Protein AF-A9GH07-F1 (afdb_monomer_lite)

Foldseek 3Di:
DDDVLLVVLLVVQQVLLVVLPQDDDQFKTKHWPDRFDQDPQFGTKTKIFIAGRPPRDGDIDIDRQAGPVCSVPSVVSSVVVSVLVVVVVVVCLHPFGPDDDPPPVPQQDFADLFPVAGGPFGWHAPVPPLRAIDGDPDRDSLVVLLVVLVCQQPPPPDPDHDGPVSVSSNVVSVVCVVVVVVVCVVRPTDVQQVPADAQDAPRYRHRGDHPPLADLPDDDNVRVVCCVPPPVVVLVVSLVVLLVCLVVLNLHSLCRNLRNLVSVVDPVCLVSSLVSNLSSCVSVVRVVSNVVSVVCSVCVPDPDDDPDDDVPPDPPDD

Structure (mmCIF, N/CA/C/O backbone):
data_AF-A9GH07-F1
#
_entry.id   AF-A9GH07-F1
#
loop_
_atom_site.group_PDB
_atom_site.id
_atom_site.type_symbol
_atom_site.label_atom_id
_atom_site.label_alt_id
_atom_site.label_comp_id
_atom_site.label_asym_id
_atom_site.label_entity_id
_atom_site.label_seq_id
_atom_site.pdbx_PDB_ins_code
_atom_site.Cartn_x
_atom_site.Cartn_y
_atom_site.Cartn_z
_atom_site.occupancy
_atom_site.B_iso_or_equiv
_atom_site.auth_seq_id
_atom_site.auth_comp_id
_atom_site.auth_asym_id
_atom_site.auth_atom_id
_atom_site.pdbx_PDB_model_num
ATOM 1 N N . MET A 1 1 ? -8.140 -21.218 -21.769 1.00 44.66 1 MET A N 1
ATOM 2 C CA . MET A 1 1 ? -7.898 -21.180 -23.225 1.00 44.66 1 MET A CA 1
ATOM 3 C C . MET A 1 1 ? -6.881 -20.083 -23.449 1.00 44.66 1 MET A C 1
ATOM 5 O O . MET A 1 1 ? -7.126 -18.978 -22.978 1.00 44.66 1 MET A O 1
ATOM 9 N N . SER A 1 2 ? -5.726 -20.407 -24.017 1.00 59.41 2 SER A N 1
ATOM 10 C CA . SER A 1 2 ? -4.673 -19.441 -24.341 1.00 59.41 2 SER A CA 1
ATOM 11 C C . SER A 1 2 ? -5.166 -18.471 -25.421 1.00 59.41 2 SER A C 1
ATOM 13 O O . SER A 1 2 ? -5.914 -18.860 -26.317 1.00 59.41 2 SER A O 1
ATOM 15 N N . ASN A 1 3 ? -4.811 -17.189 -25.294 1.00 79.31 3 ASN A N 1
ATOM 16 C CA . ASN A 1 3 ? -5.122 -16.177 -26.303 1.00 79.31 3 ASN A CA 1
ATOM 17 C C . ASN A 1 3 ? -4.196 -16.407 -27.521 1.00 79.31 3 ASN A C 1
ATOM 19 O O . ASN A 1 3 ? -2.978 -16.389 -27.330 1.00 79.31 3 ASN A O 1
ATOM 23 N N . PRO A 1 4 ? -4.726 -16.593 -28.747 1.00 77.00 4 PRO A N 1
ATOM 24 C CA . PRO A 1 4 ? -3.920 -16.784 -29.957 1.00 77.00 4 PRO A CA 1
ATOM 25 C C . PRO A 1 4 ? -2.872 -15.686 -30.197 1.00 77.00 4 PRO A C 1
ATOM 27 O O . PRO A 1 4 ? -1.806 -15.961 -30.739 1.00 77.00 4 PRO A O 1
ATOM 30 N N . GLU A 1 5 ? -3.142 -14.451 -29.767 1.00 70.56 5 GLU A N 1
ATOM 31 C CA . GLU A 1 5 ? -2.194 -13.334 -29.859 1.00 70.56 5 GLU A CA 1
ATOM 32 C C . GLU A 1 5 ? -1.001 -13.524 -28.913 1.00 70.56 5 GLU A C 1
ATOM 34 O O . GLU A 1 5 ? 0.138 -13.253 -29.289 1.00 70.56 5 GLU A O 1
ATOM 39 N N . ILE A 1 6 ? -1.242 -14.064 -27.712 1.00 71.56 6 ILE A N 1
ATOM 40 C CA . ILE A 1 6 ? -0.185 -14.396 -26.747 1.00 71.56 6 ILE A CA 1
ATOM 41 C C . ILE A 1 6 ? 0.676 -15.538 -27.285 1.00 71.56 6 ILE A C 1
ATOM 43 O O . ILE A 1 6 ? 1.897 -15.473 -27.190 1.00 71.56 6 ILE A O 1
ATOM 47 N N . GLU A 1 7 ? 0.063 -16.561 -27.884 1.00 75.00 7 GLU A N 1
ATOM 48 C CA . GLU A 1 7 ? 0.799 -17.679 -28.486 1.00 75.00 7 GLU A CA 1
ATOM 49 C C . GLU A 1 7 ? 1.661 -17.227 -29.670 1.00 75.00 7 GLU A C 1
ATOM 51 O O . GLU A 1 7 ? 2.821 -17.627 -29.770 1.00 75.00 7 GLU A O 1
ATOM 56 N N . ALA A 1 8 ? 1.133 -16.357 -30.537 1.00 74.00 8 ALA A N 1
ATOM 57 C CA . ALA A 1 8 ? 1.877 -15.806 -31.666 1.00 74.00 8 ALA A CA 1
ATOM 58 C C . ALA A 1 8 ? 3.043 -14.911 -31.213 1.00 74.00 8 ALA A C 1
ATOM 60 O O . ALA A 1 8 ? 4.149 -15.018 -31.748 1.00 74.00 8 ALA A O 1
ATOM 61 N N . ALA A 1 9 ? 2.820 -14.060 -30.208 1.00 69.06 9 ALA A N 1
ATOM 62 C CA . ALA A 1 9 ? 3.860 -13.216 -29.628 1.00 69.06 9 ALA A CA 1
ATOM 63 C C . ALA A 1 9 ? 4.946 -14.045 -28.926 1.00 69.06 9 ALA A C 1
ATOM 65 O O . ALA A 1 9 ? 6.129 -13.777 -29.122 1.00 69.06 9 ALA A O 1
ATOM 66 N N . LEU A 1 10 ? 4.563 -15.077 -28.168 1.00 72.12 10 LEU A N 1
ATOM 67 C CA . LEU A 1 10 ? 5.495 -15.999 -27.518 1.00 72.12 10 LEU A CA 1
ATOM 68 C C . LEU A 1 10 ? 6.321 -16.774 -28.552 1.00 72.12 10 LEU A C 1
ATOM 70 O O . LEU A 1 10 ? 7.537 -16.845 -28.424 1.00 72.12 10 LEU A O 1
ATOM 74 N N . ALA A 1 11 ? 5.694 -17.299 -29.607 1.00 75.38 11 ALA A N 1
ATOM 75 C CA . ALA A 1 11 ? 6.395 -18.009 -30.676 1.00 75.38 11 ALA A CA 1
ATOM 76 C C . ALA A 1 11 ? 7.410 -17.110 -31.403 1.00 75.38 11 ALA A C 1
ATOM 78 O O . ALA A 1 11 ? 8.546 -17.523 -31.638 1.00 75.38 11 ALA A O 1
ATOM 79 N N . LEU A 1 12 ? 7.029 -15.867 -31.714 1.00 73.44 12 LEU A N 1
ATOM 80 C CA . LEU A 1 12 ? 7.932 -14.893 -32.326 1.00 73.44 12 LEU A CA 1
ATOM 81 C C . LEU A 1 12 ? 9.069 -14.492 -31.377 1.00 73.44 12 LEU A C 1
ATOM 83 O O . LEU A 1 12 ? 10.216 -14.370 -31.810 1.00 73.44 12 LEU A O 1
ATOM 87 N N . ALA A 1 13 ? 8.759 -14.301 -30.092 1.00 68.44 13 ALA A N 1
ATOM 88 C CA . ALA A 1 13 ? 9.754 -14.017 -29.070 1.00 68.44 13 ALA A CA 1
ATOM 89 C C . ALA A 1 13 ? 10.761 -15.157 -28.970 1.00 68.44 13 ALA A C 1
ATOM 91 O O . ALA A 1 13 ? 11.944 -14.876 -29.069 1.00 68.44 13 ALA A O 1
ATOM 92 N N . LEU A 1 14 ? 10.321 -16.415 -28.893 1.00 71.56 14 LEU A N 1
ATOM 93 C CA . LEU A 1 14 ? 11.194 -17.595 -28.885 1.00 71.56 14 LEU A CA 1
ATOM 94 C C . LEU A 1 14 ? 12.104 -17.649 -30.120 1.00 71.56 14 LEU A C 1
ATOM 96 O O . LEU A 1 14 ? 13.319 -17.762 -29.978 1.00 71.56 14 LEU A O 1
ATOM 100 N N . GLU A 1 15 ? 11.543 -17.484 -31.323 1.00 76.88 15 GLU A N 1
ATOM 101 C CA . GLU A 1 15 ? 12.310 -17.512 -32.578 1.00 76.88 15 GLU A CA 1
ATOM 102 C C . GLU A 1 15 ? 13.407 -16.434 -32.615 1.00 76.88 15 GLU A C 1
ATOM 104 O O . GLU A 1 15 ? 14.514 -16.651 -33.113 1.00 76.88 15 GLU A O 1
ATOM 109 N N . ARG A 1 16 ? 13.101 -15.235 -32.111 1.00 70.12 16 ARG A N 1
ATOM 110 C CA . ARG A 1 16 ? 14.056 -14.123 -32.051 1.00 70.12 16 ARG A CA 1
ATOM 111 C C . ARG A 1 16 ? 15.029 -14.279 -30.891 1.00 70.12 16 ARG A C 1
ATOM 113 O O . ARG A 1 16 ? 16.198 -13.945 -31.050 1.00 70.12 16 ARG A O 1
ATOM 120 N N . TRP A 1 17 ? 14.581 -14.830 -29.771 1.00 68.56 17 TRP A N 1
ATOM 121 C CA . TRP A 1 17 ? 15.384 -15.091 -28.582 1.00 68.56 17 TRP A CA 1
ATOM 122 C C . TRP A 1 17 ? 16.528 -16.053 -28.881 1.00 68.56 17 TRP A C 1
ATOM 124 O O . TRP A 1 17 ? 17.676 -15.739 -28.583 1.00 68.56 17 TRP A O 1
ATOM 134 N N . GLU A 1 18 ? 16.251 -17.149 -29.590 1.00 70.62 18 GLU A N 1
ATOM 135 C CA . GLU A 1 18 ? 17.272 -18.100 -30.056 1.00 70.62 18 GLU A CA 1
ATOM 136 C C . GLU A 1 18 ? 18.299 -17.475 -31.015 1.00 70.62 18 GLU A C 1
ATOM 138 O O . GLU A 1 18 ? 19.427 -17.949 -31.129 1.00 70.62 18 GLU A O 1
ATOM 143 N N . LYS A 1 19 ? 17.924 -16.411 -31.734 1.00 71.88 19 LYS A N 1
ATOM 144 C CA . LYS A 1 19 ? 18.839 -15.679 -32.628 1.00 71.88 19 LYS A CA 1
ATOM 145 C C . LYS A 1 19 ? 19.653 -14.624 -31.884 1.00 71.88 19 LYS A C 1
ATOM 147 O O . LYS A 1 19 ? 20.763 -14.309 -32.306 1.00 71.88 19 LYS A O 1
ATOM 152 N N . MET A 1 20 ? 19.089 -14.059 -30.819 1.00 64.06 20 MET A N 1
ATOM 153 C CA . MET A 1 20 ? 19.730 -13.048 -29.984 1.00 64.06 20 MET A CA 1
ATOM 154 C C . MET A 1 20 ? 20.657 -13.663 -28.936 1.00 64.06 20 MET A C 1
ATOM 156 O O . MET A 1 20 ? 21.589 -12.988 -28.528 1.00 64.06 20 MET A O 1
ATOM 160 N N . PHE A 1 21 ? 20.446 -14.914 -28.515 1.00 60.84 21 PHE A N 1
ATOM 161 C CA . PHE A 1 21 ? 21.228 -15.579 -27.472 1.00 60.84 21 PHE A CA 1
ATOM 162 C C . PHE A 1 21 ? 21.651 -16.995 -27.901 1.00 60.84 21 PHE A C 1
ATOM 164 O O . PHE A 1 21 ? 20.885 -17.687 -28.562 1.00 60.84 21 PHE A O 1
ATOM 171 N N . PRO A 1 22 ? 22.831 -17.485 -27.483 1.00 65.12 22 PRO A N 1
ATOM 172 C CA . PRO A 1 22 ? 23.822 -16.791 -26.664 1.00 65.12 22 PRO A CA 1
ATOM 173 C C . PRO A 1 22 ? 24.657 -15.793 -27.484 1.00 65.12 22 PRO A C 1
ATOM 175 O O . PRO A 1 22 ? 25.164 -16.129 -28.555 1.00 65.12 22 PRO A O 1
ATOM 178 N N . VAL A 1 23 ? 24.879 -14.588 -26.946 1.00 66.19 23 VAL A N 1
ATOM 179 C CA . VAL A 1 23 ? 25.915 -13.678 -27.465 1.00 66.19 23 VAL A CA 1
ATOM 180 C C . VAL A 1 23 ? 27.195 -13.953 -26.700 1.00 66.19 23 VAL A C 1
ATOM 182 O O . VAL A 1 23 ? 27.224 -13.853 -25.475 1.00 66.19 23 VAL A O 1
ATOM 185 N N . LYS A 1 24 ? 28.273 -14.280 -27.411 1.00 69.62 24 LYS A N 1
ATOM 186 C CA . LYS A 1 24 ? 29.587 -14.494 -26.806 1.00 69.62 24 LYS A CA 1
ATOM 187 C C . LYS A 1 24 ? 30.648 -13.684 -27.533 1.00 69.62 24 LYS A C 1
ATOM 189 O O . LYS A 1 24 ? 30.765 -13.779 -28.752 1.00 69.62 24 LYS A O 1
ATOM 194 N N . ASP A 1 25 ? 31.447 -12.950 -26.771 1.00 72.62 25 ASP A N 1
ATOM 195 C CA . ASP A 1 25 ? 32.722 -12.408 -27.226 1.00 72.62 25 ASP A CA 1
ATOM 196 C C . ASP A 1 25 ? 33.881 -12.918 -26.346 1.00 72.62 25 ASP A C 1
ATOM 198 O O . ASP A 1 25 ? 33.725 -13.840 -25.540 1.00 72.62 25 ASP A O 1
ATOM 202 N N . GLU A 1 26 ? 35.087 -12.382 -26.550 1.00 70.31 26 GLU A N 1
ATOM 203 C CA . GLU A 1 26 ? 36.293 -12.812 -25.829 1.00 70.31 26 GLU A CA 1
ATOM 204 C C . GLU A 1 26 ? 36.285 -12.479 -24.323 1.00 70.31 26 GLU A C 1
ATOM 206 O O . GLU A 1 26 ? 37.131 -12.992 -23.581 1.00 70.31 26 GLU A O 1
ATOM 211 N N . ARG A 1 27 ? 35.378 -11.608 -23.867 1.00 57.16 27 ARG A N 1
ATOM 212 C CA . ARG A 1 27 ? 35.342 -11.034 -22.514 1.00 57.16 27 ARG A CA 1
ATOM 213 C C . ARG A 1 27 ? 34.024 -11.287 -21.795 1.00 57.16 27 ARG A C 1
ATOM 215 O O . ARG A 1 27 ? 34.056 -11.518 -20.591 1.00 57.16 27 ARG A O 1
ATOM 222 N N . ALA A 1 28 ? 32.899 -11.302 -22.500 1.00 63.91 28 ALA A N 1
ATOM 223 C CA . ALA A 1 28 ? 31.578 -11.497 -21.923 1.00 63.91 28 ALA A CA 1
ATOM 224 C C . ALA A 1 28 ? 30.733 -12.512 -22.708 1.00 63.91 28 ALA A C 1
ATOM 226 O O . ALA A 1 28 ? 30.863 -12.687 -23.921 1.00 63.91 28 ALA A O 1
ATOM 227 N N . GLN A 1 29 ? 29.851 -13.194 -21.989 1.00 72.88 29 GLN A N 1
ATOM 228 C CA . GLN A 1 29 ? 28.831 -14.076 -22.523 1.00 72.88 29 GLN A CA 1
ATOM 229 C C . GLN A 1 29 ? 27.486 -13.640 -21.953 1.00 72.88 29 GLN A C 1
ATOM 231 O O . GLN A 1 29 ? 27.240 -13.778 -20.760 1.00 72.88 29 GLN A O 1
ATOM 236 N N . LEU A 1 30 ? 26.611 -13.136 -22.811 1.00 70.38 30 LEU A N 1
ATOM 237 C CA . LEU A 1 30 ? 25.216 -12.923 -22.478 1.00 70.38 30 LEU A CA 1
ATOM 238 C C . LEU A 1 30 ? 24.459 -14.211 -22.830 1.00 70.38 30 LEU A C 1
ATOM 240 O O . LEU A 1 30 ? 24.397 -14.611 -23.997 1.00 70.38 30 LEU A O 1
ATOM 244 N N . ALA A 1 31 ? 23.926 -14.886 -21.820 1.00 73.88 31 ALA A N 1
ATOM 245 C CA . ALA A 1 31 ? 23.135 -16.095 -21.983 1.00 73.88 31 ALA A CA 1
ATOM 246 C C . ALA A 1 31 ? 21.746 -15.898 -21.385 1.00 73.88 31 ALA A C 1
ATOM 248 O O . ALA A 1 31 ? 21.534 -15.051 -20.528 1.00 73.88 31 ALA A O 1
ATOM 249 N N . SER A 1 32 ? 20.810 -16.711 -21.833 1.00 75.88 32 SER A N 1
ATOM 250 C CA . SER A 1 32 ? 19.507 -16.859 -21.215 1.00 75.88 32 SER A CA 1
ATOM 251 C C . SER A 1 32 ? 19.298 -18.353 -21.043 1.00 75.88 32 SER A C 1
ATOM 253 O O . SER A 1 32 ? 19.521 -19.117 -21.986 1.00 75.88 32 SER A O 1
ATOM 255 N N . TRP A 1 33 ? 19.015 -18.768 -19.814 1.00 73.56 33 TRP A N 1
ATOM 256 C CA . TRP A 1 33 ? 18.862 -20.182 -19.473 1.00 73.56 33 TRP A CA 1
ATOM 257 C C . TRP A 1 33 ? 17.436 -20.649 -19.696 1.00 73.56 33 TRP A C 1
ATOM 259 O O . TRP A 1 33 ? 17.233 -21.781 -20.133 1.00 73.56 33 TRP A O 1
ATOM 269 N N . ASP A 1 34 ? 16.488 -19.739 -19.481 1.00 76.38 34 ASP A N 1
ATOM 270 C CA . ASP A 1 34 ? 15.076 -19.991 -19.664 1.00 76.38 34 ASP A CA 1
ATOM 271 C C . ASP A 1 34 ? 14.534 -19.232 -20.874 1.00 76.38 34 ASP A C 1
ATOM 273 O O . ASP A 1 34 ? 14.805 -18.039 -21.048 1.00 76.38 34 ASP A O 1
ATOM 277 N N . PRO A 1 35 ? 13.750 -19.903 -21.732 1.00 75.56 35 PRO A N 1
ATOM 278 C CA . PRO A 1 35 ? 13.051 -19.218 -22.800 1.00 75.56 35 PRO A CA 1
ATOM 279 C C . PRO A 1 35 ? 12.105 -18.149 -22.224 1.00 75.56 35 PRO A C 1
ATOM 281 O O . PRO A 1 35 ? 11.572 -18.329 -21.123 1.00 75.56 35 PRO A O 1
ATOM 284 N N . PRO A 1 36 ? 11.825 -17.069 -22.978 1.00 77.06 36 PRO A N 1
ATOM 285 C CA . PRO A 1 36 ? 10.789 -16.127 -22.611 1.00 77.06 36 PRO A CA 1
ATOM 286 C C . PRO A 1 36 ? 9.494 -16.873 -22.326 1.00 77.06 36 PRO A C 1
ATOM 288 O O . PRO A 1 36 ? 9.097 -17.752 -23.092 1.00 77.06 36 PRO A O 1
ATOM 291 N N . HIS A 1 37 ? 8.831 -16.515 -21.240 1.00 76.12 37 HIS A N 1
ATOM 292 C CA . HIS A 1 37 ? 7.540 -17.058 -20.864 1.00 76.12 37 HIS A CA 1
ATOM 293 C C . HIS A 1 37 ? 6.563 -15.917 -20.601 1.00 76.12 37 HIS A C 1
ATOM 295 O O . HIS A 1 37 ? 6.946 -14.769 -20.385 1.00 76.12 37 HIS A O 1
ATOM 301 N N . PHE A 1 38 ? 5.271 -16.219 -20.655 1.00 75.12 38 PHE A N 1
ATOM 302 C CA . PHE A 1 38 ? 4.245 -15.231 -20.359 1.00 75.12 38 PHE A CA 1
ATOM 303 C C . PHE A 1 38 ? 3.947 -15.212 -18.858 1.00 75.12 38 PHE A C 1
ATOM 305 O O . PHE A 1 38 ? 3.501 -16.216 -18.302 1.00 75.12 38 PHE A O 1
ATOM 312 N N . ALA A 1 39 ? 4.135 -14.057 -18.228 1.00 67.06 39 ALA A N 1
ATOM 313 C CA . ALA A 1 39 ? 3.733 -13.785 -16.859 1.00 67.06 39 ALA A CA 1
ATOM 314 C C . ALA A 1 39 ? 2.445 -12.933 -16.862 1.00 67.06 39 ALA A C 1
ATOM 316 O O . ALA A 1 39 ? 2.450 -11.799 -17.360 1.00 67.06 39 ALA A O 1
ATOM 317 N N . PRO A 1 40 ? 1.318 -13.447 -16.328 1.00 60.41 40 PRO A N 1
ATOM 318 C CA . PRO A 1 40 ? 0.069 -12.694 -16.252 1.00 60.41 40 PRO A CA 1
ATOM 319 C C . PRO A 1 40 ? 0.245 -11.332 -15.569 1.00 60.41 40 PRO A C 1
ATOM 321 O O . PRO A 1 40 ? 0.831 -11.240 -14.496 1.00 60.41 40 PRO A O 1
ATOM 324 N N . GLY A 1 41 ? -0.271 -10.273 -16.198 1.00 56.47 41 GLY A N 1
ATOM 325 C CA . GLY A 1 41 ? -0.162 -8.895 -15.701 1.00 56.47 41 GLY A CA 1
ATOM 326 C C . GLY A 1 41 ? 1.164 -8.189 -16.015 1.00 56.47 41 GLY A C 1
ATOM 327 O O . GLY A 1 41 ? 1.209 -6.968 -15.937 1.00 56.47 41 GLY A O 1
ATOM 328 N N . LEU A 1 42 ? 2.207 -8.919 -16.429 1.00 50.75 42 LEU A N 1
ATOM 329 C CA . LEU A 1 42 ? 3.520 -8.355 -16.771 1.00 50.75 42 LEU A CA 1
ATOM 330 C C . LEU A 1 42 ? 3.824 -8.438 -18.274 1.00 50.75 42 LEU A C 1
ATOM 332 O O . LEU A 1 42 ? 4.393 -7.504 -18.830 1.00 50.75 42 LEU A O 1
ATOM 336 N N . GLY A 1 43 ? 3.393 -9.507 -18.953 1.00 68.19 43 GLY A N 1
ATOM 337 C CA . GLY A 1 43 ? 3.679 -9.754 -20.372 1.00 68.19 43 GLY A CA 1
ATOM 338 C C . GLY A 1 43 ? 4.710 -10.868 -20.577 1.00 68.19 43 GLY A C 1
ATOM 339 O O . GLY A 1 43 ? 4.753 -11.817 -19.800 1.00 68.19 43 GLY A O 1
ATOM 340 N N . LEU A 1 44 ? 5.513 -10.796 -21.640 1.00 66.56 44 LEU A N 1
ATOM 341 C CA . LEU A 1 44 ? 6.624 -11.722 -21.875 1.00 66.56 44 LEU A CA 1
ATOM 342 C C . LEU A 1 44 ? 7.817 -11.346 -20.996 1.00 66.56 44 LEU A C 1
ATOM 344 O O . LEU A 1 44 ? 8.329 -10.232 -21.093 1.00 66.56 44 LEU A O 1
ATOM 348 N N . VAL A 1 45 ? 8.275 -12.291 -20.183 1.00 68.25 45 VAL A N 1
ATOM 349 C CA . VAL A 1 45 ? 9.405 -12.166 -19.259 1.00 68.25 45 VAL A CA 1
ATOM 350 C C . VAL A 1 45 ? 10.462 -13.184 -19.650 1.00 68.25 45 VAL A C 1
ATOM 352 O O . VAL A 1 45 ? 10.130 -14.307 -20.022 1.00 68.25 45 VAL A O 1
ATOM 355 N N . ALA A 1 46 ? 11.729 -12.803 -19.577 1.00 71.69 46 ALA A N 1
ATOM 356 C CA . ALA A 1 46 ? 12.837 -13.714 -19.783 1.00 71.69 46 ALA A CA 1
ATOM 357 C C . ALA A 1 46 ? 13.980 -13.392 -18.826 1.00 71.69 46 ALA A C 1
ATOM 359 O O . ALA A 1 46 ? 14.296 -12.225 -18.585 1.00 71.69 46 ALA A O 1
ATOM 360 N N . GLU A 1 47 ? 14.623 -14.431 -18.307 1.00 74.25 47 GLU A N 1
ATOM 361 C CA . GLU A 1 47 ? 15.839 -14.277 -17.523 1.00 74.25 47 GLU A CA 1
ATOM 362 C C . GLU A 1 47 ? 17.045 -14.230 -18.458 1.00 74.25 47 GLU A C 1
ATOM 364 O O . GLU A 1 47 ? 17.184 -15.043 -19.379 1.00 74.25 47 GLU A O 1
ATOM 369 N N . PHE A 1 48 ? 17.950 -13.291 -18.213 1.00 69.19 48 PHE A N 1
ATOM 370 C CA . PHE A 1 48 ? 19.268 -13.313 -18.815 1.00 69.19 48 PHE A CA 1
ATOM 371 C C . PHE A 1 48 ? 20.346 -13.256 -17.745 1.00 69.19 48 PHE A C 1
ATOM 373 O O . PHE A 1 48 ? 20.184 -12.757 -16.638 1.00 69.19 48 PHE A O 1
ATOM 380 N N . SER A 1 49 ? 21.504 -13.770 -18.100 1.00 67.88 49 SER A N 1
ATOM 381 C CA . SER A 1 49 ? 22.703 -13.697 -17.298 1.00 67.88 49 SER A CA 1
ATOM 382 C C . SER A 1 49 ? 23.825 -13.149 -18.151 1.00 67.88 49 SER A C 1
ATOM 384 O O . SER A 1 49 ? 24.048 -13.592 -19.281 1.00 67.88 49 SER A O 1
ATOM 386 N N . LEU A 1 50 ? 24.537 -12.174 -17.605 1.00 65.62 50 LEU A N 1
ATOM 387 C CA . LEU A 1 50 ? 25.740 -11.642 -18.213 1.00 65.62 50 LEU A CA 1
ATOM 388 C C . LEU A 1 50 ? 26.932 -12.209 -17.457 1.00 65.62 50 LEU A C 1
ATOM 390 O O . LEU A 1 50 ? 27.167 -11.866 -16.306 1.00 65.62 50 LEU A O 1
ATOM 394 N N . PHE A 1 51 ? 27.701 -13.055 -18.121 1.00 72.81 51 PHE A N 1
ATOM 395 C CA . PHE A 1 51 ? 28.888 -13.685 -17.571 1.00 72.81 51 PHE A CA 1
ATOM 396 C C . PHE A 1 51 ? 30.153 -13.073 -18.145 1.00 72.81 51 PHE A C 1
ATOM 398 O O . PHE A 1 51 ? 30.191 -12.669 -19.304 1.00 72.81 51 PHE A O 1
ATOM 405 N N . GLU A 1 52 ? 31.238 -13.111 -17.385 1.00 67.88 52 GLU A N 1
ATOM 406 C CA . GLU A 1 52 ? 32.576 -13.037 -17.952 1.00 67.88 52 GLU A CA 1
ATOM 407 C C . GLU A 1 52 ? 32.868 -14.336 -18.732 1.00 67.88 52 GLU A C 1
ATOM 409 O O . GLU A 1 52 ? 32.776 -15.445 -18.197 1.00 67.88 52 GLU A O 1
ATOM 414 N N . ALA A 1 53 ? 33.264 -14.218 -20.002 1.00 72.00 53 ALA A N 1
ATOM 415 C CA . ALA A 1 53 ? 33.399 -15.346 -20.934 1.00 72.00 53 ALA A CA 1
ATOM 416 C C . ALA A 1 53 ? 34.450 -16.393 -20.520 1.00 72.00 53 ALA A C 1
ATOM 418 O O . ALA A 1 53 ? 34.432 -17.522 -21.019 1.00 72.00 53 ALA A O 1
ATOM 419 N N . ARG A 1 54 ? 35.401 -16.012 -19.656 1.00 68.88 54 ARG A N 1
ATOM 420 C CA . ARG A 1 54 ? 36.491 -16.881 -19.186 1.00 68.88 54 ARG A CA 1
ATOM 421 C C . ARG A 1 54 ? 36.137 -17.650 -17.924 1.00 68.88 54 ARG A C 1
ATOM 423 O O . ARG A 1 54 ? 36.565 -18.793 -17.780 1.00 68.88 54 ARG A O 1
ATOM 430 N N . THR A 1 55 ? 35.403 -17.024 -17.010 1.00 75.25 55 THR A N 1
ATOM 431 C CA . THR A 1 55 ? 35.117 -17.588 -15.685 1.00 75.25 55 THR A CA 1
ATOM 432 C C . THR A 1 55 ? 33.700 -18.137 -15.575 1.00 75.25 55 THR A C 1
ATOM 434 O O . THR A 1 55 ? 33.424 -18.878 -14.633 1.00 75.25 55 THR A O 1
ATOM 437 N N . ASN A 1 56 ? 32.815 -17.807 -16.528 1.00 71.44 56 ASN A N 1
ATOM 438 C CA . ASN A 1 56 ? 31.371 -18.043 -16.455 1.00 71.44 56 ASN A CA 1
ATOM 439 C C . ASN A 1 56 ? 30.756 -17.504 -15.152 1.00 71.44 56 ASN A C 1
ATOM 441 O O . ASN A 1 56 ? 29.775 -18.046 -14.649 1.00 71.44 56 ASN A O 1
ATOM 445 N N . ARG A 1 57 ? 31.358 -16.461 -14.571 1.00 64.12 57 ARG A N 1
ATOM 446 C CA . ARG A 1 57 ? 30.832 -15.765 -13.399 1.00 64.12 57 ARG A CA 1
ATOM 447 C C . ARG A 1 57 ? 30.286 -14.422 -13.830 1.00 64.12 57 ARG A C 1
ATOM 449 O O . ARG A 1 57 ? 30.890 -13.741 -14.651 1.00 64.12 57 ARG A O 1
ATOM 456 N N . GLY A 1 58 ? 29.146 -14.057 -13.278 1.00 58.28 58 GLY A N 1
ATOM 457 C CA . GLY A 1 58 ? 28.522 -12.773 -13.528 1.00 58.28 58 GLY A CA 1
ATOM 458 C C . GLY A 1 58 ? 27.059 -12.786 -13.101 1.00 58.28 58 GLY A C 1
ATOM 459 O O . GLY A 1 58 ? 26.538 -13.849 -12.750 1.00 58.28 58 GLY A O 1
ATOM 460 N N . PRO A 1 59 ? 26.431 -11.607 -13.037 1.00 59.25 59 PRO A N 1
ATOM 461 C CA . PRO A 1 59 ? 25.080 -11.459 -12.522 1.00 59.25 59 PRO A CA 1
ATOM 462 C C . PRO A 1 59 ? 24.033 -12.099 -13.444 1.00 59.25 59 PRO A C 1
ATOM 464 O O . PRO A 1 59 ? 24.167 -12.084 -14.673 1.00 59.25 59 PRO A O 1
ATOM 467 N N . SER A 1 60 ? 22.959 -12.599 -12.835 1.00 52.00 60 SER A N 1
ATOM 468 C CA . SER A 1 60 ? 21.695 -12.896 -13.508 1.00 52.00 60 SER A CA 1
ATOM 469 C C . SER A 1 60 ? 20.652 -11.829 -13.175 1.00 52.00 60 SER A C 1
ATOM 471 O O . SER A 1 60 ? 20.741 -11.153 -12.147 1.00 52.00 60 SER A O 1
ATOM 473 N N . GLY A 1 61 ? 19.701 -11.625 -14.079 1.00 54.84 61 GLY A N 1
ATOM 474 C CA . GLY A 1 61 ? 18.593 -10.700 -13.904 1.00 54.84 61 GLY A CA 1
ATOM 475 C C . GLY A 1 61 ? 17.415 -11.074 -14.795 1.00 54.84 61 GLY A C 1
ATOM 476 O O . GLY A 1 61 ? 17.585 -11.567 -15.910 1.00 54.84 61 GLY A O 1
ATOM 477 N N . GLU A 1 62 ? 16.209 -10.823 -14.300 1.00 50.91 62 GLU A N 1
ATOM 478 C CA . GLU A 1 62 ? 14.976 -10.979 -15.067 1.00 50.91 62 GLU A CA 1
ATOM 479 C C . GLU A 1 62 ? 14.649 -9.684 -15.819 1.00 50.91 62 GLU A C 1
ATOM 481 O O . GLU A 1 62 ? 14.777 -8.583 -15.280 1.00 50.91 62 GLU A O 1
ATOM 486 N N . LEU A 1 63 ? 14.208 -9.806 -17.071 1.00 61.94 63 LEU A N 1
ATOM 487 C CA . LEU A 1 63 ? 13.759 -8.687 -17.891 1.00 61.94 63 LEU A CA 1
ATOM 488 C C . LEU A 1 63 ? 12.386 -8.962 -18.484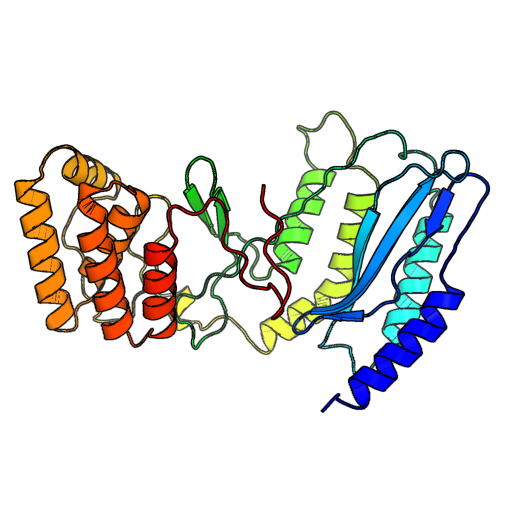 1.00 61.94 63 LEU A C 1
ATOM 490 O O . LEU A 1 63 ? 12.132 -10.006 -19.085 1.00 61.94 63 LEU A O 1
ATOM 494 N N . VAL A 1 64 ? 11.515 -7.961 -18.388 1.00 59.72 64 VAL A N 1
ATOM 495 C CA . VAL A 1 64 ? 10.266 -7.923 -19.146 1.00 59.72 64 VAL A CA 1
ATOM 496 C C . VAL A 1 64 ? 10.596 -7.549 -20.593 1.00 59.72 64 VAL A C 1
ATOM 498 O O . VAL A 1 64 ? 11.015 -6.431 -20.883 1.00 59.72 64 VAL A O 1
ATOM 501 N N . VAL A 1 65 ? 10.435 -8.509 -21.500 1.00 59.75 65 VAL A N 1
ATOM 502 C CA . VAL A 1 65 ? 10.793 -8.410 -22.921 1.00 59.75 65 VAL A CA 1
ATOM 503 C C . VAL A 1 65 ? 9.682 -7.736 -23.726 1.00 59.75 65 VAL A C 1
ATOM 505 O O . VAL A 1 65 ? 9.972 -6.943 -24.617 1.00 59.75 65 VAL A O 1
ATOM 508 N N . VAL A 1 66 ? 8.410 -8.027 -23.422 1.00 64.12 66 VAL A N 1
ATOM 509 C CA . VAL A 1 66 ? 7.250 -7.408 -24.091 1.00 64.12 66 VAL A CA 1
ATOM 510 C C . VAL A 1 66 ? 6.111 -7.216 -23.086 1.00 64.12 66 VAL A C 1
ATOM 512 O O . VAL A 1 66 ? 5.526 -8.211 -22.661 1.00 64.12 66 VAL A O 1
ATOM 515 N N . PRO A 1 67 ? 5.743 -5.981 -22.706 1.00 61.88 67 PRO A N 1
ATOM 516 C CA . PRO A 1 67 ? 4.629 -5.759 -21.789 1.00 61.88 67 PRO A CA 1
ATOM 517 C C . PRO A 1 67 ? 3.284 -6.074 -22.450 1.00 61.88 67 PRO A C 1
ATOM 519 O O . PRO A 1 67 ? 3.133 -5.944 -23.667 1.00 61.88 67 PRO A O 1
ATOM 522 N N . LEU A 1 68 ? 2.278 -6.424 -21.638 1.00 55.69 68 LEU A N 1
ATOM 523 C CA . LEU A 1 68 ? 0.943 -6.813 -22.116 1.00 55.69 68 LEU A CA 1
ATOM 524 C C . LEU A 1 68 ? 0.324 -5.778 -23.076 1.00 55.69 68 LEU A C 1
ATOM 526 O O . LEU A 1 68 ? -0.239 -6.155 -24.100 1.00 55.69 68 LEU A O 1
ATOM 530 N N . ALA A 1 69 ? 0.502 -4.485 -22.788 1.00 61.00 69 ALA A N 1
ATOM 531 C CA . ALA A 1 69 ? -0.011 -3.379 -23.601 1.00 61.00 69 ALA A CA 1
ATOM 532 C C . ALA A 1 69 ? 0.586 -3.313 -25.021 1.00 61.00 69 ALA A C 1
ATOM 534 O O . ALA A 1 69 ? -0.037 -2.768 -25.926 1.00 61.00 69 ALA A O 1
ATOM 535 N N . ARG A 1 70 ? 1.777 -3.890 -25.243 1.00 63.81 70 ARG A N 1
ATOM 536 C CA . ARG A 1 70 ? 2.466 -3.899 -26.548 1.00 63.81 70 ARG A CA 1
ATOM 537 C C . ARG A 1 70 ? 2.455 -5.272 -27.226 1.00 63.81 70 ARG A C 1
ATOM 539 O O . ARG A 1 70 ? 3.136 -5.465 -28.232 1.00 63.81 70 ARG A O 1
ATOM 546 N N . MET A 1 71 ? 1.653 -6.216 -26.725 1.00 62.91 71 MET A N 1
ATOM 547 C CA . MET A 1 71 ? 1.514 -7.559 -27.311 1.00 62.91 71 MET A CA 1
ATOM 548 C C . MET A 1 71 ? 0.875 -7.560 -28.708 1.00 62.91 71 MET A C 1
ATOM 550 O O . MET A 1 71 ? 0.948 -8.571 -29.401 1.00 62.91 71 MET A O 1
ATOM 554 N N . SER A 1 72 ? 0.291 -6.442 -29.148 1.00 70.69 72 SER A N 1
ATOM 555 C CA . SER A 1 72 ? -0.184 -6.243 -30.523 1.00 70.69 72 SER A CA 1
ATOM 556 C C . SER A 1 72 ? 0.946 -5.963 -31.529 1.00 70.69 72 SER A C 1
ATOM 558 O O . SER A 1 72 ? 0.746 -6.154 -32.727 1.00 70.69 72 SER A O 1
ATOM 560 N N . GLU A 1 73 ? 2.143 -5.566 -31.071 1.00 72.50 73 GLU A N 1
ATOM 561 C CA . GLU A 1 73 ? 3.307 -5.250 -31.921 1.00 72.50 73 GLU A CA 1
ATOM 562 C C . GLU A 1 73 ? 4.616 -5.959 -31.480 1.00 72.50 73 GLU A C 1
ATOM 564 O O . GLU A 1 73 ? 5.675 -5.327 -31.403 1.00 72.50 73 GLU A O 1
ATOM 569 N N . PRO A 1 74 ? 4.620 -7.282 -31.226 1.00 63.62 74 PRO A N 1
ATOM 570 C CA . PRO A 1 74 ? 5.757 -7.972 -30.605 1.00 63.62 74 PRO A CA 1
ATOM 571 C C . PRO A 1 74 ? 7.033 -7.932 -31.463 1.00 63.62 74 PRO A C 1
ATOM 573 O O . PRO A 1 74 ? 8.135 -7.843 -30.930 1.00 63.62 74 PRO A O 1
ATOM 576 N N . ALA A 1 75 ? 6.904 -7.932 -32.796 1.00 66.69 75 ALA A N 1
ATOM 577 C CA . ALA A 1 75 ? 8.044 -7.863 -33.717 1.00 66.69 75 ALA A CA 1
ATOM 578 C C . ALA A 1 75 ? 8.860 -6.576 -33.543 1.00 66.69 75 ALA A C 1
ATOM 580 O O . ALA A 1 75 ? 10.086 -6.615 -33.470 1.00 66.69 75 ALA A O 1
ATOM 581 N N . ARG A 1 76 ? 8.164 -5.441 -33.436 1.00 70.50 76 ARG A N 1
ATOM 582 C CA . ARG A 1 76 ? 8.784 -4.125 -33.293 1.00 70.50 76 ARG A CA 1
ATOM 583 C C . ARG A 1 76 ? 9.520 -4.006 -31.961 1.00 70.50 76 ARG A C 1
ATOM 585 O O . ARG A 1 76 ? 10.644 -3.518 -31.935 1.00 70.50 76 ARG A O 1
ATOM 592 N N . VAL A 1 77 ? 8.908 -4.491 -30.880 1.00 59.59 77 VAL A N 1
ATOM 593 C CA . VAL A 1 77 ? 9.514 -4.482 -29.539 1.00 59.59 77 VAL A CA 1
ATOM 594 C C . VAL A 1 77 ? 10.807 -5.304 -29.516 1.00 59.59 77 VAL A C 1
ATOM 596 O O . VAL A 1 77 ? 11.818 -4.852 -28.984 1.00 59.59 77 VAL A O 1
ATOM 599 N N . LEU A 1 78 ? 10.807 -6.480 -30.148 1.00 63.56 78 LEU A N 1
ATOM 600 C CA . LEU A 1 78 ? 11.990 -7.342 -30.224 1.00 63.56 78 LEU A CA 1
ATOM 601 C C . LEU A 1 78 ? 13.118 -6.728 -31.070 1.00 63.56 78 LEU A C 1
ATOM 603 O O . LEU A 1 78 ? 14.284 -6.837 -30.694 1.00 63.56 78 LEU A O 1
ATOM 607 N N . ASP A 1 79 ? 12.794 -6.059 -32.181 1.00 67.88 79 ASP A N 1
ATOM 608 C CA . ASP A 1 79 ? 13.796 -5.383 -33.017 1.00 67.88 79 ASP A CA 1
ATOM 609 C C . ASP A 1 79 ? 14.424 -4.170 -32.289 1.00 67.88 79 ASP A C 1
ATOM 611 O O . ASP A 1 79 ? 15.639 -3.962 -32.354 1.00 67.88 79 ASP A O 1
ATOM 615 N N . GLU A 1 80 ? 13.627 -3.399 -31.541 1.00 61.75 80 GLU A N 1
ATOM 616 C CA . GLU A 1 80 ? 14.106 -2.295 -30.694 1.00 61.75 80 GLU A CA 1
ATOM 617 C C . GLU A 1 80 ? 15.011 -2.814 -29.539 1.00 61.75 80 GLU A C 1
ATOM 619 O O . GLU A 1 80 ? 16.046 -2.208 -29.227 1.00 61.75 80 GLU A O 1
ATOM 624 N N . LEU A 1 81 ? 14.696 -3.983 -28.956 1.00 60.25 81 LEU A N 1
ATOM 625 C CA . LEU A 1 81 ? 15.511 -4.622 -27.910 1.00 60.25 81 LEU A CA 1
ATOM 626 C C . LEU A 1 81 ? 16.855 -5.088 -28.467 1.00 60.25 81 LEU A C 1
ATOM 628 O O . LEU A 1 81 ? 17.900 -4.817 -27.872 1.00 60.25 81 LEU A O 1
ATOM 632 N N . ALA A 1 82 ? 16.843 -5.736 -29.632 1.00 62.12 82 ALA A N 1
ATOM 633 C CA . ALA A 1 82 ? 18.058 -6.155 -30.320 1.00 62.12 82 ALA A CA 1
ATOM 634 C C . ALA A 1 82 ? 18.981 -4.958 -30.617 1.00 62.12 82 ALA A C 1
ATOM 636 O O . ALA A 1 82 ? 20.188 -5.037 -30.384 1.00 62.12 82 ALA A O 1
ATOM 637 N N . ALA A 1 83 ? 18.421 -3.826 -31.060 1.00 63.91 83 ALA A N 1
ATOM 638 C CA . ALA A 1 83 ? 19.182 -2.599 -31.295 1.00 63.91 83 ALA A CA 1
ATOM 639 C C . ALA A 1 83 ? 19.800 -2.030 -30.003 1.00 63.91 83 ALA A C 1
ATOM 641 O O . ALA A 1 83 ? 20.944 -1.568 -30.012 1.00 63.91 83 ALA A O 1
ATOM 642 N N . THR A 1 84 ? 19.077 -2.104 -28.883 1.00 57.88 84 THR A N 1
ATOM 643 C CA . THR A 1 84 ? 19.560 -1.667 -27.564 1.00 57.88 84 THR A CA 1
ATOM 644 C C . THR A 1 84 ? 20.705 -2.547 -27.065 1.00 57.88 84 THR A C 1
ATOM 646 O O . THR A 1 84 ? 21.748 -2.028 -26.661 1.00 57.88 84 THR A O 1
ATOM 649 N N . LEU A 1 85 ? 20.559 -3.872 -27.152 1.00 57.12 85 LEU A N 1
ATOM 650 C CA . LEU A 1 85 ? 21.600 -4.835 -26.775 1.00 57.12 85 LEU A CA 1
ATOM 651 C C . LEU A 1 85 ? 22.863 -4.673 -27.634 1.00 57.12 85 LEU A C 1
ATOM 653 O O . LEU A 1 85 ? 23.977 -4.682 -27.109 1.00 57.12 85 LEU A O 1
ATOM 657 N N . GLU A 1 86 ? 22.705 -4.439 -28.937 1.00 60.62 86 GLU A N 1
ATOM 658 C CA . GLU A 1 86 ? 23.814 -4.136 -29.848 1.00 60.62 86 GLU A CA 1
ATOM 659 C C . GLU A 1 86 ? 24.496 -2.799 -29.493 1.00 60.62 86 GLU A C 1
ATOM 661 O O . GLU A 1 86 ? 25.726 -2.689 -29.479 1.00 60.62 86 GLU A O 1
ATOM 666 N N . GLY A 1 87 ? 23.707 -1.788 -29.118 1.00 58.97 87 GLY A N 1
ATOM 667 C CA . GLY A 1 87 ? 24.201 -0.513 -28.603 1.00 58.97 87 GLY A CA 1
ATOM 668 C C . GLY A 1 87 ? 25.038 -0.681 -27.333 1.00 58.97 87 GLY A C 1
ATOM 669 O O . GLY A 1 87 ? 26.140 -0.135 -27.250 1.00 58.97 87 GLY A O 1
ATOM 670 N N . LEU A 1 88 ? 24.570 -1.483 -26.374 1.00 53.97 88 LEU A N 1
ATOM 671 C CA . LEU A 1 88 ? 25.315 -1.817 -25.155 1.00 53.97 88 LEU A CA 1
ATOM 672 C C . LEU A 1 88 ? 26.611 -2.574 -25.477 1.00 53.97 88 LEU A C 1
ATOM 674 O O . LEU A 1 88 ? 27.668 -2.210 -24.957 1.00 53.97 88 LEU A O 1
ATOM 678 N N . ARG A 1 89 ? 26.564 -3.546 -26.402 1.00 56.69 89 ARG A N 1
ATOM 679 C CA . ARG A 1 89 ? 27.742 -4.270 -26.915 1.00 56.69 89 ARG A CA 1
ATOM 680 C C . ARG A 1 89 ? 28.806 -3.311 -27.446 1.00 56.69 89 ARG A C 1
ATOM 682 O O . ARG A 1 89 ? 29.972 -3.404 -27.067 1.00 56.69 89 ARG A O 1
ATOM 689 N N . SER A 1 90 ? 28.397 -2.345 -28.268 1.00 59.03 90 SER A N 1
ATOM 690 C CA . SER A 1 90 ? 29.305 -1.366 -28.881 1.00 59.03 90 SER A CA 1
ATOM 691 C C . SER A 1 90 ? 29.965 -0.406 -27.879 1.00 59.03 90 SER A C 1
ATOM 693 O O . SER A 1 90 ? 31.045 0.117 -28.152 1.00 59.03 90 SER A O 1
ATOM 695 N N . ARG A 1 91 ? 29.352 -0.193 -26.704 1.00 54.00 91 ARG A N 1
ATOM 696 C CA . ARG A 1 91 ? 29.829 0.730 -25.657 1.00 54.00 91 ARG A CA 1
ATOM 697 C C . ARG A 1 91 ? 30.818 0.103 -24.671 1.00 54.00 91 ARG A C 1
ATOM 699 O O . ARG A 1 91 ? 31.261 0.784 -23.754 1.00 54.00 91 ARG A O 1
ATOM 706 N N . GLY A 1 92 ? 31.216 -1.153 -24.882 1.00 50.22 92 GLY A N 1
ATOM 707 C CA . GLY A 1 92 ? 32.308 -1.771 -24.133 1.00 50.22 92 GLY A CA 1
ATOM 708 C C . GLY A 1 92 ? 31.911 -2.218 -22.726 1.00 50.22 92 GLY A C 1
ATOM 709 O O . GLY A 1 92 ? 32.499 -1.770 -21.748 1.00 50.22 92 GLY A O 1
ATOM 710 N N . LEU A 1 93 ? 30.994 -3.188 -22.649 1.00 50.62 93 LEU A N 1
ATOM 711 C CA . LEU A 1 93 ? 30.563 -3.956 -21.461 1.00 50.62 93 LEU A CA 1
ATOM 712 C C . LEU A 1 93 ? 31.686 -4.524 -20.553 1.00 50.62 93 LEU A C 1
ATOM 714 O O . LEU A 1 93 ? 31.403 -5.098 -19.507 1.00 50.62 93 LEU A O 1
ATOM 718 N N . ALA A 1 94 ? 32.959 -4.394 -20.930 1.00 42.44 94 ALA A N 1
ATOM 719 C CA . ALA A 1 94 ? 34.074 -5.148 -20.368 1.00 42.44 94 ALA A CA 1
ATOM 720 C C . ALA A 1 94 ? 34.757 -4.536 -19.128 1.00 42.44 94 ALA A C 1
ATOM 722 O O . ALA A 1 94 ? 35.638 -5.187 -18.577 1.00 42.44 94 ALA A O 1
ATOM 723 N N . SER A 1 95 ? 34.438 -3.309 -18.696 1.00 44.16 95 SER A N 1
ATOM 724 C CA . SER A 1 95 ? 35.231 -2.620 -17.656 1.00 44.16 95 SER A CA 1
ATOM 725 C C . SER A 1 95 ? 34.611 -2.566 -16.254 1.00 44.16 95 SER A C 1
ATOM 727 O O . SER A 1 95 ? 35.160 -1.872 -15.406 1.00 44.16 95 SER A O 1
ATOM 729 N N . GLN A 1 96 ? 33.485 -3.241 -15.988 1.00 44.19 96 GLN A N 1
ATOM 730 C CA . GLN A 1 96 ? 32.774 -3.135 -14.696 1.00 44.19 96 GLN A CA 1
ATOM 731 C C . GLN A 1 96 ? 32.307 -4.482 -14.100 1.00 44.19 96 GLN A C 1
ATOM 733 O O . GLN A 1 96 ? 31.399 -4.509 -13.277 1.00 44.19 96 GLN A O 1
ATOM 738 N N . LEU A 1 97 ? 32.911 -5.608 -14.499 1.00 40.06 97 LEU A N 1
ATOM 739 C CA . LEU A 1 97 ? 32.468 -6.960 -14.108 1.00 40.06 97 LEU A CA 1
ATOM 740 C C . LEU A 1 97 ? 32.966 -7.449 -12.728 1.00 40.06 97 LEU A C 1
ATOM 742 O O . LEU A 1 97 ? 32.595 -8.546 -12.321 1.00 40.06 97 LEU A O 1
ATOM 746 N N . ASP A 1 98 ? 33.762 -6.662 -11.995 1.00 36.84 98 ASP A N 1
ATOM 747 C CA . ASP A 1 98 ? 34.407 -7.111 -10.745 1.00 36.84 98 ASP A CA 1
ATOM 748 C C . ASP A 1 98 ? 33.612 -6.823 -9.452 1.00 36.84 98 ASP A C 1
ATOM 750 O O . ASP A 1 98 ? 34.066 -7.183 -8.364 1.00 36.84 98 ASP A O 1
ATOM 754 N N . ALA A 1 99 ? 32.423 -6.215 -9.529 1.00 35.75 99 ALA A N 1
ATOM 755 C CA . ALA A 1 99 ? 31.591 -5.954 -8.351 1.00 35.75 99 ALA A CA 1
ATOM 756 C C . ALA A 1 99 ? 30.477 -7.014 -8.201 1.00 35.75 99 ALA A C 1
ATOM 758 O O . ALA A 1 99 ? 29.745 -7.261 -9.163 1.00 35.75 99 ALA A O 1
ATOM 759 N N . PRO A 1 100 ? 30.294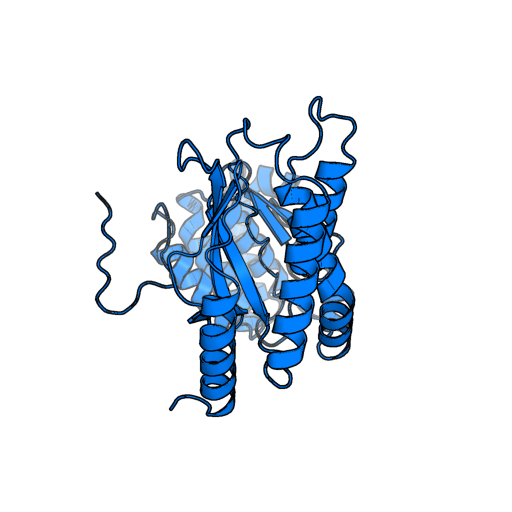 -7.638 -7.021 1.00 29.03 100 PRO A N 1
ATOM 760 C CA . PRO A 1 100 ? 29.102 -8.432 -6.743 1.00 29.03 100 PRO A CA 1
ATOM 761 C C . PRO A 1 100 ? 27.874 -7.510 -6.713 1.00 29.03 100 PRO A C 1
ATOM 763 O O . PRO A 1 100 ? 27.848 -6.520 -5.986 1.00 29.03 100 PRO A O 1
ATOM 766 N N . ILE A 1 101 ? 26.864 -7.827 -7.524 1.00 35.69 101 ILE A N 1
ATOM 767 C CA . ILE A 1 101 ? 25.637 -7.035 -7.649 1.00 35.69 101 ILE A CA 1
ATOM 768 C C . ILE A 1 101 ? 24.497 -7.799 -6.980 1.00 35.69 101 ILE A C 1
ATOM 770 O O . ILE A 1 101 ? 23.974 -8.757 -7.540 1.00 35.69 101 ILE A O 1
ATOM 774 N N . GLU A 1 102 ? 24.087 -7.341 -5.802 1.00 27.08 102 GLU A N 1
ATOM 775 C CA . GLU A 1 102 ? 22.760 -7.608 -5.247 1.00 27.08 102 GLU A CA 1
ATOM 776 C C . GLU A 1 102 ? 21.899 -6.362 -5.485 1.00 27.08 102 GLU A C 1
ATOM 778 O O . GLU A 1 102 ? 21.743 -5.513 -4.614 1.00 27.08 102 GLU A O 1
ATOM 783 N N . ALA A 1 103 ? 21.361 -6.205 -6.694 1.00 31.95 103 ALA A N 1
ATOM 784 C CA . ALA A 1 103 ? 20.342 -5.194 -6.962 1.00 31.95 103 ALA A CA 1
ATOM 785 C C . ALA A 1 103 ? 18.969 -5.869 -6.918 1.00 31.95 103 ALA A C 1
ATOM 787 O O . ALA A 1 103 ? 18.348 -6.111 -7.947 1.00 31.95 103 ALA A O 1
ATOM 788 N N . THR A 1 104 ? 18.494 -6.203 -5.715 1.00 33.44 104 THR A N 1
ATOM 789 C CA . THR A 1 104 ? 17.068 -6.513 -5.550 1.00 33.44 104 THR A CA 1
ATOM 790 C C . THR A 1 104 ? 16.337 -5.182 -5.528 1.00 33.44 104 THR A C 1
ATOM 792 O O . THR A 1 104 ? 16.177 -4.575 -4.470 1.00 33.44 104 THR A O 1
ATOM 795 N N . VAL A 1 105 ? 15.940 -4.676 -6.696 1.00 40.22 105 VAL A N 1
ATOM 796 C CA . VAL A 1 105 ? 15.045 -3.521 -6.730 1.00 40.22 105 VAL A CA 1
ATOM 797 C C . VAL A 1 105 ? 13.657 -4.035 -6.371 1.00 40.22 105 VAL A C 1
ATOM 799 O O . VAL A 1 105 ? 12.921 -4.539 -7.214 1.00 40.22 105 VAL A O 1
ATOM 802 N N . GLY A 1 106 ? 13.339 -4.010 -5.076 1.00 45.50 106 GLY A N 1
ATOM 803 C CA . GLY A 1 106 ? 12.013 -4.367 -4.598 1.00 45.50 106 GLY A CA 1
ATOM 804 C C . GLY A 1 106 ? 10.995 -3.431 -5.237 1.00 45.50 106 GLY A C 1
ATOM 805 O O . GLY A 1 106 ? 11.083 -2.217 -5.062 1.00 45.50 106 GLY A O 1
ATOM 806 N N . LEU A 1 107 ? 10.046 -3.983 -5.994 1.00 51.72 107 LEU A N 1
ATOM 807 C CA . LEU A 1 107 ? 8.932 -3.198 -6.510 1.00 51.72 107 LEU A CA 1
ATOM 808 C C . LEU A 1 107 ? 8.172 -2.607 -5.323 1.00 51.72 107 LEU A C 1
ATOM 810 O O . LEU A 1 107 ? 7.629 -3.338 -4.490 1.00 51.72 107 LEU A O 1
ATOM 814 N N . ALA A 1 108 ? 8.151 -1.280 -5.245 1.00 62.50 108 ALA A N 1
ATOM 815 C CA . ALA A 1 108 ? 7.352 -0.585 -4.256 1.00 62.50 108 ALA A CA 1
ATOM 816 C C . ALA A 1 108 ? 5.865 -0.859 -4.551 1.00 62.50 108 ALA A C 1
ATOM 818 O O . ALA A 1 108 ? 5.418 -0.671 -5.689 1.00 62.50 108 ALA A O 1
ATOM 819 N N . PRO A 1 109 ? 5.089 -1.357 -3.575 1.00 75.69 109 PRO A N 1
ATOM 820 C CA . PRO A 1 109 ? 3.705 -1.728 -3.813 1.00 75.69 109 PRO A CA 1
ATOM 821 C C . PRO A 1 109 ? 2.844 -0.509 -4.159 1.00 75.69 109 PRO A C 1
ATOM 823 O O . PRO A 1 109 ? 2.952 0.571 -3.573 1.00 75.69 109 PRO A O 1
ATOM 826 N N . ALA A 1 110 ? 1.921 -0.712 -5.094 1.00 84.44 110 ALA A N 1
ATOM 827 C CA . ALA A 1 110 ? 0.882 0.258 -5.395 1.00 84.44 110 ALA A CA 1
ATOM 828 C C . ALA A 1 110 ? -0.119 0.351 -4.227 1.00 84.44 110 ALA A C 1
ATOM 830 O O . ALA A 1 110 ? -0.535 -0.665 -3.661 1.00 84.44 110 ALA A O 1
ATOM 831 N N . ARG A 1 111 ? -0.518 1.572 -3.854 1.00 88.25 111 ARG A N 1
ATOM 832 C CA . ARG A 1 111 ? -1.485 1.822 -2.780 1.00 88.25 111 ARG A CA 1
ATOM 833 C C . ARG A 1 111 ? -2.888 1.990 -3.343 1.00 88.25 111 ARG A C 1
ATOM 835 O O . ARG A 1 111 ? -3.147 2.914 -4.105 1.00 88.25 111 ARG A O 1
ATOM 842 N N . TYR A 1 112 ? -3.811 1.179 -2.844 1.00 91.88 112 TYR A N 1
ATOM 843 C CA . TYR A 1 112 ? -5.232 1.264 -3.161 1.00 91.88 112 TYR A CA 1
ATOM 844 C C . TYR A 1 112 ? -5.978 1.847 -1.963 1.00 91.88 112 TYR A C 1
ATOM 846 O O . TYR A 1 112 ? -6.023 1.241 -0.893 1.00 91.88 112 TYR A O 1
ATOM 854 N N . ASP A 1 113 ? -6.551 3.043 -2.106 1.00 93.38 113 ASP A N 1
ATOM 855 C CA . ASP A 1 113 ? -7.448 3.569 -1.071 1.00 93.38 113 ASP A CA 1
ATOM 856 C C . ASP A 1 113 ? -8.817 2.871 -1.132 1.00 93.38 113 ASP A C 1
ATOM 858 O O . ASP A 1 113 ? -9.395 2.554 -0.089 1.00 93.38 113 ASP A O 1
ATOM 862 N N . ASP A 1 114 ? -9.286 2.560 -2.340 1.00 94.06 114 ASP A N 1
ATOM 863 C CA . ASP A 1 114 ? -10.448 1.725 -2.625 1.00 94.06 114 ASP A CA 1
ATOM 864 C C . ASP A 1 114 ? -10.030 0.628 -3.617 1.00 94.06 114 ASP A C 1
ATOM 866 O O . ASP A 1 114 ? -9.444 0.953 -4.648 1.00 94.06 114 ASP A O 1
ATOM 870 N N . PRO A 1 115 ? -10.284 -0.660 -3.329 1.00 92.50 115 PRO A N 1
ATOM 871 C CA . PRO A 1 115 ? -9.877 -1.749 -4.215 1.00 92.50 115 PRO A CA 1
ATOM 872 C C . PRO A 1 115 ? -10.644 -1.777 -5.548 1.00 92.50 115 PRO A C 1
ATOM 874 O O . PRO A 1 115 ? -10.302 -2.576 -6.414 1.00 92.50 115 PRO A O 1
ATOM 877 N N . ALA A 1 116 ? -11.700 -0.971 -5.704 1.00 92.12 116 ALA A N 1
ATOM 878 C CA . ALA A 1 116 ? -12.439 -0.841 -6.958 1.00 92.12 116 ALA A CA 1
ATOM 879 C C . ALA A 1 116 ? -11.862 0.223 -7.910 1.00 92.12 116 ALA A C 1
ATOM 881 O O . ALA A 1 116 ? -12.347 0.338 -9.033 1.00 92.12 116 ALA A O 1
ATOM 882 N N . ASP A 1 117 ? -10.872 1.003 -7.471 1.00 91.88 117 ASP A N 1
ATOM 883 C CA . ASP A 1 117 ? -10.237 2.054 -8.267 1.00 91.88 117 ASP A CA 1
ATOM 884 C C . ASP A 1 117 ? -8.758 1.739 -8.542 1.00 91.88 117 ASP A C 1
ATOM 886 O O . ASP A 1 117 ? -8.148 0.957 -7.804 1.00 91.88 117 ASP A O 1
ATOM 890 N N . PRO A 1 118 ? -8.150 2.395 -9.546 1.00 90.31 118 PRO A N 1
ATOM 891 C CA . PRO A 1 118 ? -6.705 2.378 -9.738 1.00 90.31 118 PRO A CA 1
ATOM 892 C C . PRO A 1 118 ? -5.956 2.882 -8.494 1.00 90.31 118 PRO A C 1
ATOM 894 O O . PRO A 1 118 ? -6.504 3.658 -7.694 1.00 90.31 118 PRO A O 1
ATOM 897 N N . PRO A 1 119 ? -4.688 2.475 -8.315 1.00 91.44 119 PRO A N 1
ATOM 898 C CA . PRO A 1 119 ? -3.902 2.893 -7.167 1.00 91.44 119 PRO A CA 1
ATOM 899 C C . PRO A 1 119 ? -3.693 4.410 -7.156 1.00 91.44 119 PRO A C 1
ATOM 901 O O . PRO A 1 119 ? -3.549 5.057 -8.188 1.00 91.44 119 PRO A O 1
ATOM 904 N N . THR A 1 120 ? -3.656 4.994 -5.962 1.00 92.06 120 THR A N 1
ATOM 905 C CA . THR A 1 120 ? -3.563 6.450 -5.780 1.00 92.06 120 THR A CA 1
ATOM 906 C C . THR A 1 120 ? -2.135 6.964 -5.730 1.00 92.06 120 THR A C 1
ATOM 908 O O . THR A 1 120 ? -1.883 8.140 -6.005 1.00 92.06 120 THR A O 1
ATOM 911 N N . CYS A 1 121 ? -1.202 6.096 -5.355 1.00 92.19 121 CYS A N 1
ATOM 912 C CA . CYS A 1 121 ? 0.226 6.358 -5.384 1.00 92.19 121 CYS A CA 1
ATOM 913 C C . CYS A 1 121 ? 1.011 5.053 -5.289 1.00 92.19 121 CYS A C 1
ATOM 915 O O . CYS A 1 121 ? 0.472 4.009 -4.908 1.00 92.19 121 CYS A O 1
ATOM 917 N N . ILE A 1 122 ? 2.314 5.147 -5.522 1.00 91.88 122 ILE A N 1
ATOM 918 C CA . ILE A 1 122 ? 3.258 4.129 -5.081 1.00 91.88 122 ILE A CA 1
ATOM 919 C C . ILE A 1 122 ? 3.660 4.426 -3.638 1.00 91.88 122 ILE A C 1
ATOM 921 O O . ILE A 1 122 ? 3.828 5.586 -3.245 1.00 91.88 122 ILE A O 1
ATOM 925 N N . ALA A 1 123 ? 3.722 3.384 -2.816 1.00 88.88 123 ALA A N 1
ATOM 926 C CA . ALA A 1 123 ? 4.128 3.497 -1.428 1.00 88.88 123 ALA A CA 1
ATOM 927 C C . ALA A 1 123 ? 5.308 2.569 -1.165 1.00 88.88 123 ALA A C 1
ATOM 929 O O . ALA A 1 123 ? 5.268 1.390 -1.501 1.00 88.88 123 ALA A O 1
ATOM 930 N N . HIS A 1 124 ? 6.334 3.096 -0.512 1.00 85.81 124 HIS A N 1
ATOM 931 C CA . HIS A 1 124 ? 7.410 2.277 0.027 1.00 85.81 124 HIS A CA 1
ATOM 932 C C . HIS A 1 124 ? 7.065 1.883 1.447 1.00 85.81 124 HIS A C 1
ATOM 934 O O . HIS A 1 124 ? 6.453 2.661 2.179 1.00 85.81 124 HIS A O 1
ATOM 940 N N . ASN A 1 125 ? 7.460 0.679 1.836 1.00 81.56 125 ASN A N 1
ATOM 941 C CA . ASN A 1 125 ? 7.334 0.215 3.204 1.00 81.56 125 ASN A CA 1
ATOM 942 C C . ASN A 1 125 ? 8.591 -0.561 3.575 1.00 81.56 125 ASN A C 1
ATOM 944 O O . ASN A 1 125 ? 8.949 -1.524 2.892 1.00 81.56 125 ASN A O 1
ATOM 948 N N . TYR A 1 126 ? 9.226 -0.179 4.678 1.00 79.19 126 TYR A N 1
ATOM 949 C CA . TYR A 1 126 ? 10.275 -1.002 5.251 1.00 79.19 126 TYR A CA 1
ATOM 950 C C . TYR A 1 126 ? 9.671 -2.000 6.256 1.00 79.19 126 TYR A C 1
ATOM 952 O O . TYR A 1 126 ? 9.543 -1.763 7.455 1.00 79.19 126 TYR A O 1
ATOM 960 N N . ALA A 1 127 ? 9.232 -3.153 5.746 1.00 67.19 127 ALA A N 1
ATOM 961 C CA . ALA A 1 127 ? 8.409 -4.089 6.521 1.00 67.19 127 ALA A CA 1
ATOM 962 C C . ALA A 1 127 ? 9.176 -4.867 7.610 1.00 67.19 127 ALA A C 1
ATOM 964 O O . ALA A 1 127 ? 8.561 -5.579 8.404 1.00 67.19 127 ALA A O 1
ATOM 965 N N . ARG A 1 128 ? 10.515 -4.788 7.635 1.00 68.69 128 ARG A N 1
ATOM 966 C CA . ARG A 1 128 ? 11.381 -5.589 8.525 1.00 68.69 128 ARG A CA 1
ATOM 967 C C . ARG A 1 128 ? 12.157 -4.771 9.563 1.00 68.69 128 ARG A C 1
ATOM 969 O O . ARG A 1 128 ? 12.923 -5.359 10.322 1.00 68.69 128 ARG A O 1
ATOM 976 N N . ASP A 1 129 ? 11.962 -3.460 9.616 1.00 73.56 129 ASP A N 1
ATOM 977 C CA . ASP A 1 129 ? 12.667 -2.535 10.511 1.00 73.56 129 ASP A CA 1
ATOM 978 C C . ASP A 1 129 ? 11.694 -1.578 11.243 1.00 73.56 129 ASP A C 1
ATOM 980 O O . ASP A 1 129 ? 11.171 -1.942 12.295 1.00 73.56 129 ASP A O 1
ATOM 984 N N . SER A 1 130 ? 11.444 -0.368 10.734 1.00 78.50 130 SER A N 1
ATOM 985 C CA . SER A 1 130 ? 10.591 0.666 11.310 1.00 78.50 130 SER A CA 1
ATOM 986 C C . SER A 1 130 ? 9.112 0.500 10.960 1.00 78.50 130 SER A C 1
ATOM 988 O O . SER A 1 130 ? 8.274 1.111 11.625 1.00 78.50 130 SER A O 1
ATOM 990 N N . ALA A 1 131 ? 8.771 -0.308 9.944 1.00 80.44 131 ALA A N 1
ATOM 991 C CA . ALA A 1 131 ? 7.415 -0.411 9.391 1.00 80.44 131 ALA A CA 1
ATOM 992 C C . ALA A 1 131 ? 6.845 0.945 8.931 1.00 80.44 131 ALA A C 1
ATOM 994 O O . ALA A 1 131 ? 5.625 1.138 8.866 1.00 80.44 131 ALA A O 1
ATOM 995 N N . GLU A 1 132 ? 7.718 1.909 8.639 1.00 81.62 132 GLU A N 1
ATOM 996 C CA . GLU A 1 132 ? 7.324 3.205 8.108 1.00 81.62 132 GLU A CA 1
ATOM 997 C C . GLU A 1 132 ? 6.919 3.066 6.646 1.00 81.62 132 GLU A C 1
ATOM 999 O O . GLU A 1 132 ? 7.503 2.308 5.872 1.00 81.62 132 GLU A O 1
ATOM 1004 N N . THR A 1 133 ? 5.874 3.800 6.281 1.00 85.44 133 THR A N 1
ATOM 1005 C CA . THR A 1 133 ? 5.320 3.850 4.938 1.00 85.44 133 THR A CA 1
ATOM 1006 C C . THR A 1 133 ? 5.256 5.293 4.477 1.00 85.44 133 THR A C 1
ATOM 1008 O O . THR A 1 133 ? 4.506 6.097 5.045 1.00 85.44 133 THR A O 1
ATOM 1011 N N . TRP A 1 134 ? 5.972 5.613 3.407 1.00 87.62 134 TRP A N 1
ATOM 1012 C CA . TRP A 1 134 ? 5.902 6.918 2.759 1.00 87.62 134 TRP A CA 1
ATOM 1013 C C . TRP A 1 134 ? 5.392 6.784 1.330 1.00 87.62 134 TRP A C 1
ATOM 1015 O O . TRP A 1 134 ? 5.443 5.724 0.704 1.00 87.62 134 TRP A O 1
ATOM 1025 N N . ARG A 1 135 ? 4.818 7.883 0.851 1.00 90.44 135 ARG A N 1
ATOM 1026 C CA . ARG A 1 135 ? 4.347 8.024 -0.520 1.00 90.44 135 ARG A CA 1
ATOM 1027 C C . ARG A 1 135 ? 5.531 8.421 -1.392 1.00 90.44 135 ARG A C 1
ATOM 1029 O O . ARG A 1 135 ? 6.258 9.342 -1.026 1.00 90.44 135 ARG A O 1
ATOM 1036 N N . ASP A 1 136 ? 5.679 7.755 -2.526 1.00 91.12 136 ASP A N 1
ATOM 1037 C CA . ASP A 1 136 ? 6.609 8.194 -3.557 1.00 91.12 136 ASP A CA 1
ATOM 1038 C C . ASP A 1 136 ? 6.044 9.410 -4.315 1.00 91.12 136 ASP A C 1
ATOM 1040 O O . ASP A 1 136 ? 4.823 9.597 -4.403 1.00 91.12 136 ASP A O 1
ATOM 1044 N N . SER A 1 137 ? 6.929 10.261 -4.829 1.00 89.94 137 SER A N 1
ATOM 1045 C CA . SER A 1 137 ? 6.547 11.364 -5.711 1.00 89.94 137 SER A CA 1
ATOM 1046 C C . SER A 1 137 ? 6.083 10.867 -7.073 1.00 89.94 137 SER A C 1
ATOM 1048 O O . SER A 1 137 ? 5.243 11.521 -7.694 1.00 89.94 137 SER A O 1
ATOM 1050 N N . GLU A 1 138 ? 6.601 9.724 -7.518 1.00 92.75 138 GLU A N 1
ATOM 1051 C CA . GLU A 1 138 ? 6.277 9.177 -8.825 1.00 92.75 138 GLU A CA 1
ATOM 1052 C C . GLU A 1 138 ? 4.955 8.380 -8.804 1.00 92.75 138 GLU A C 1
ATOM 1054 O O . GLU A 1 138 ? 4.659 7.655 -7.843 1.00 92.75 138 GLU A O 1
ATOM 1059 N N . PRO A 1 139 ? 4.112 8.513 -9.846 1.00 89.94 139 PRO A N 1
ATOM 1060 C CA . PRO A 1 139 ? 2.770 7.933 -9.856 1.00 89.94 139 PRO A CA 1
ATOM 1061 C C . PRO A 1 139 ? 2.733 6.452 -10.258 1.00 89.94 139 PRO A C 1
ATOM 1063 O O . PRO A 1 139 ? 1.740 5.785 -9.970 1.00 89.94 139 PRO A O 1
ATOM 1066 N N . THR A 1 140 ? 3.784 5.934 -10.902 1.00 90.06 140 THR A N 1
ATOM 1067 C CA . THR A 1 140 ? 3.844 4.563 -11.433 1.00 90.06 140 THR A CA 1
ATOM 1068 C C . THR A 1 140 ? 5.070 3.817 -10.904 1.00 90.06 140 THR A C 1
ATOM 1070 O O . THR A 1 140 ? 6.083 4.444 -10.581 1.00 90.06 140 THR A O 1
ATOM 1073 N N . PRO A 1 141 ? 5.039 2.471 -10.824 1.00 85.94 141 PRO A N 1
ATOM 1074 C CA . PRO A 1 141 ? 6.206 1.706 -10.391 1.00 85.94 141 PRO A CA 1
ATOM 1075 C C . PRO A 1 141 ? 7.406 1.912 -11.321 1.00 85.94 141 PRO A C 1
ATOM 1077 O O . PRO A 1 141 ? 8.532 2.016 -10.845 1.00 85.94 141 PRO A O 1
ATOM 1080 N N . LEU A 1 142 ? 7.175 2.016 -12.635 1.00 87.19 142 LEU A N 1
ATOM 1081 C CA . LEU A 1 142 ? 8.238 2.247 -13.612 1.00 87.19 142 LEU A CA 1
ATOM 1082 C C . LEU A 1 142 ? 8.936 3.591 -13.368 1.00 87.19 142 LEU A C 1
ATOM 1084 O O . LEU A 1 142 ? 10.166 3.650 -13.351 1.00 87.19 142 LEU A O 1
ATOM 1088 N N . ALA A 1 143 ? 8.163 4.652 -13.128 1.00 90.81 143 ALA A N 1
ATOM 1089 C CA . ALA A 1 143 ? 8.709 5.966 -12.825 1.00 90.81 143 ALA A CA 1
ATOM 1090 C C . ALA A 1 143 ? 9.494 5.968 -11.501 1.00 90.81 143 ALA A C 1
ATOM 1092 O O . ALA A 1 143 ? 10.590 6.526 -11.460 1.00 90.81 143 ALA A O 1
ATOM 1093 N N . VAL A 1 144 ? 9.012 5.266 -10.463 1.00 88.12 144 VAL A N 1
ATOM 1094 C CA . VAL A 1 144 ? 9.757 5.074 -9.201 1.00 88.12 144 VAL A CA 1
ATOM 1095 C C . VAL A 1 144 ? 11.105 4.399 -9.452 1.00 88.12 144 VAL A C 1
ATOM 1097 O O . VAL A 1 144 ? 12.142 4.894 -9.014 1.00 88.12 144 VAL A O 1
ATOM 1100 N N . LEU A 1 145 ? 11.120 3.285 -10.186 1.00 87.44 145 LEU A N 1
ATOM 1101 C CA . LEU A 1 145 ? 12.359 2.570 -10.498 1.00 87.44 145 LEU A CA 1
ATOM 1102 C C . LEU A 1 145 ? 13.332 3.451 -11.299 1.00 87.44 145 LEU A C 1
ATOM 1104 O O . LEU A 1 145 ? 14.534 3.460 -11.022 1.00 87.44 145 LEU A O 1
ATOM 1108 N N . ALA A 1 146 ? 12.821 4.229 -12.256 1.00 90.88 146 ALA A N 1
ATOM 1109 C CA . ALA A 1 146 ? 13.625 5.157 -13.041 1.00 90.88 146 ALA A CA 1
ATOM 1110 C C . ALA A 1 146 ? 14.213 6.273 -12.169 1.00 90.88 146 ALA A C 1
ATOM 1112 O O . ALA A 1 146 ? 15.392 6.603 -12.310 1.00 90.88 146 ALA A O 1
ATOM 1113 N N . ALA A 1 147 ? 13.427 6.828 -11.244 1.00 92.19 147 ALA A N 1
ATOM 1114 C CA . ALA A 1 147 ? 13.890 7.822 -10.282 1.00 92.19 147 ALA A CA 1
ATOM 1115 C C . ALA A 1 147 ? 15.004 7.260 -9.386 1.00 92.19 147 ALA A C 1
ATOM 1117 O O . ALA A 1 147 ? 16.060 7.883 -9.282 1.00 92.19 147 ALA A O 1
ATOM 1118 N N . LEU A 1 148 ? 14.834 6.050 -8.846 1.00 88.94 148 LEU A N 1
ATOM 1119 C CA . LEU A 1 148 ? 15.854 5.373 -8.036 1.00 88.94 148 LEU A CA 1
ATOM 1120 C C . LEU A 1 148 ? 17.142 5.101 -8.825 1.00 88.94 148 LEU A C 1
ATOM 1122 O O . LEU A 1 148 ? 18.244 5.306 -8.316 1.00 88.94 148 LEU A O 1
ATOM 1126 N N . ALA A 1 149 ? 17.036 4.677 -10.088 1.00 89.06 149 ALA A N 1
ATOM 1127 C CA . ALA A 1 149 ? 18.208 4.468 -10.934 1.00 89.06 149 ALA A CA 1
ATOM 1128 C C . ALA A 1 149 ? 18.948 5.786 -11.212 1.00 89.06 149 ALA A C 1
ATOM 1130 O O . ALA A 1 149 ? 20.178 5.836 -11.124 1.00 89.06 149 ALA A O 1
ATOM 1131 N N . ARG A 1 150 ? 18.213 6.873 -11.489 1.00 94.44 150 ARG A N 1
ATOM 1132 C CA . ARG A 1 150 ? 18.795 8.216 -11.653 1.00 94.44 150 ARG A CA 1
ATOM 1133 C C . ARG A 1 150 ? 19.461 8.700 -10.373 1.00 94.44 150 ARG A C 1
ATOM 1135 O O . ARG A 1 150 ? 20.574 9.222 -10.442 1.00 94.44 150 ARG A O 1
ATOM 1142 N N . GLU A 1 151 ? 18.827 8.507 -9.220 1.00 92.88 151 GLU A N 1
ATOM 1143 C CA . GLU A 1 151 ? 19.409 8.831 -7.918 1.00 92.88 151 GLU A CA 1
ATOM 1144 C C . GLU A 1 151 ? 20.710 8.054 -7.712 1.00 92.88 151 GLU A C 1
ATOM 1146 O O . GLU A 1 151 ? 21.743 8.661 -7.451 1.00 92.88 151 GLU A O 1
ATOM 1151 N N . ARG A 1 152 ? 20.723 6.737 -7.949 1.00 90.38 152 ARG A N 1
ATOM 1152 C CA . ARG A 1 152 ? 21.939 5.925 -7.794 1.00 90.38 152 ARG A CA 1
ATOM 1153 C C . ARG A 1 152 ? 23.073 6.347 -8.733 1.00 90.38 152 ARG A C 1
ATOM 1155 O O . ARG A 1 152 ? 24.237 6.279 -8.337 1.00 90.38 152 ARG A O 1
ATOM 1162 N N . ILE A 1 153 ? 22.753 6.759 -9.960 1.00 91.12 153 ILE A N 1
ATOM 1163 C CA . ILE A 1 153 ? 23.719 7.258 -10.955 1.00 91.12 153 ILE A CA 1
ATOM 1164 C C . ILE A 1 153 ? 24.284 8.627 -10.562 1.00 91.12 153 ILE A C 1
ATOM 1166 O O . ILE A 1 153 ? 25.463 8.890 -10.789 1.00 91.12 153 ILE A O 1
ATOM 1170 N N . SER A 1 154 ? 23.446 9.502 -10.005 1.00 93.12 154 SER A N 1
ATOM 1171 C CA . SER A 1 154 ? 23.797 10.896 -9.707 1.00 93.12 154 SER A CA 1
ATOM 1172 C C . SER A 1 154 ? 24.184 11.147 -8.247 1.00 93.12 154 SER A C 1
ATOM 1174 O O . SER A 1 154 ? 24.575 12.268 -7.916 1.00 93.12 154 SER A O 1
ATOM 1176 N N . SER A 1 155 ? 24.090 10.129 -7.384 1.00 91.75 155 SER A N 1
ATOM 1177 C CA . SER A 1 155 ? 24.317 10.252 -5.946 1.00 91.75 155 SER A CA 1
ATOM 1178 C C . SER A 1 155 ? 25.731 10.762 -5.651 1.00 91.75 155 SER A C 1
ATOM 1180 O O . SER A 1 155 ? 26.708 10.087 -5.978 1.00 91.75 155 SER A O 1
ATOM 1182 N N . PRO A 1 156 ? 25.873 11.923 -4.985 1.00 88.75 156 PRO A N 1
ATOM 1183 C CA . PRO A 1 156 ? 27.175 12.458 -4.598 1.00 88.75 156 PRO A CA 1
ATOM 1184 C C . PRO A 1 156 ? 27.781 11.734 -3.386 1.00 88.75 156 PRO A C 1
ATOM 1186 O O . PRO A 1 156 ? 28.909 12.035 -3.003 1.00 88.75 156 PRO A O 1
ATOM 1189 N N . TYR A 1 157 ? 27.020 10.841 -2.747 1.00 86.12 157 TYR A N 1
ATOM 1190 C CA . TYR A 1 157 ? 27.432 10.104 -1.551 1.00 86.12 157 TYR A CA 1
ATOM 1191 C C . TYR A 1 157 ? 28.080 8.756 -1.873 1.00 86.12 157 TYR A C 1
ATOM 1193 O O . TYR A 1 157 ? 28.671 8.139 -0.992 1.00 86.12 157 TYR A O 1
ATOM 1201 N N . GLU A 1 158 ? 27.968 8.302 -3.118 1.00 85.06 158 GLU A N 1
ATOM 1202 C CA . GLU A 1 158 ? 28.547 7.047 -3.576 1.00 85.06 158 GLU A CA 1
ATOM 1203 C C . GLU A 1 158 ? 29.982 7.297 -4.050 1.00 85.06 158 GLU A C 1
ATOM 1205 O O . GLU A 1 158 ? 30.221 8.100 -4.952 1.00 85.06 158 GLU A O 1
ATOM 1210 N N . GLU A 1 159 ? 30.950 6.615 -3.435 1.00 86.94 159 GLU A N 1
ATOM 1211 C CA . GLU A 1 159 ? 32.363 6.715 -3.832 1.00 86.94 159 GLU A CA 1
ATOM 1212 C C . GLU A 1 159 ? 32.618 6.042 -5.189 1.00 86.94 159 GLU A C 1
ATOM 1214 O O . GLU A 1 159 ? 33.494 6.462 -5.950 1.00 86.94 159 GLU A O 1
ATOM 1219 N N . GLU A 1 160 ? 31.824 5.017 -5.509 1.00 87.12 160 GLU A N 1
ATOM 1220 C CA . GLU A 1 160 ? 31.914 4.262 -6.751 1.00 87.12 160 GLU A CA 1
ATOM 1221 C C . GLU A 1 160 ? 30.795 4.647 -7.731 1.00 87.12 160 GLU A C 1
ATOM 1223 O O . GLU A 1 160 ? 29.624 4.785 -7.337 1.00 87.12 160 GLU A O 1
ATOM 1228 N N . PRO A 1 161 ? 31.117 4.778 -9.034 1.00 82.94 161 PRO A N 1
ATOM 1229 C CA . PRO A 1 161 ? 30.102 5.008 -10.051 1.00 82.94 161 PRO A CA 1
ATOM 1230 C C . PRO A 1 161 ? 29.080 3.869 -10.033 1.00 82.94 161 PRO A C 1
ATOM 1232 O O . PRO A 1 161 ? 29.423 2.718 -9.764 1.00 82.94 161 PRO A O 1
ATOM 1235 N N . ALA A 1 162 ? 27.824 4.180 -10.362 1.00 80.94 162 ALA A N 1
ATOM 1236 C CA . ALA A 1 162 ? 26.800 3.150 -10.483 1.00 80.94 162 ALA A CA 1
ATOM 1237 C C . ALA A 1 162 ? 27.262 2.035 -11.448 1.00 80.94 162 ALA A C 1
ATOM 1239 O O . ALA A 1 162 ? 27.877 2.331 -12.481 1.00 80.94 162 ALA A O 1
ATOM 1240 N N . PRO A 1 163 ? 26.989 0.759 -11.139 1.00 79.38 163 PRO A N 1
ATOM 1241 C CA . PRO A 1 163 ? 27.386 -0.334 -12.011 1.00 79.38 163 PRO A CA 1
ATOM 1242 C C . PRO A 1 163 ? 26.537 -0.328 -13.292 1.00 79.38 163 PRO A C 1
ATOM 1244 O O . PRO A 1 163 ? 25.383 0.109 -13.293 1.00 79.38 163 PRO A O 1
ATOM 1247 N N . LEU A 1 164 ? 27.094 -0.846 -14.389 1.00 73.12 164 LEU A N 1
ATOM 1248 C CA . LEU A 1 164 ? 26.462 -0.888 -15.713 1.00 73.12 164 LEU A CA 1
ATOM 1249 C C . LEU A 1 164 ? 24.992 -1.362 -15.720 1.00 73.12 164 LEU A C 1
ATOM 1251 O O . LEU A 1 164 ? 24.202 -0.753 -16.445 1.00 73.12 164 LEU A O 1
ATOM 1255 N N . PRO A 1 165 ? 24.567 -2.371 -14.929 1.00 77.19 165 PRO A N 1
ATOM 1256 C CA . PRO A 1 165 ? 23.163 -2.779 -14.895 1.00 77.19 165 PRO A CA 1
ATOM 1257 C C . PRO A 1 165 ? 22.191 -1.673 -14.476 1.00 77.19 165 PRO A C 1
ATOM 1259 O O . PRO A 1 165 ? 21.078 -1.646 -14.985 1.00 77.19 165 PRO A O 1
ATOM 1262 N N . VAL A 1 166 ? 22.601 -0.720 -13.630 1.00 77.44 166 VAL A N 1
ATOM 1263 C CA . VAL A 1 166 ? 21.748 0.423 -13.251 1.00 77.44 166 VAL A CA 1
ATOM 1264 C C . VAL A 1 166 ? 21.510 1.341 -14.451 1.00 77.44 166 VAL A C 1
ATOM 1266 O O . VAL A 1 166 ? 20.381 1.760 -14.696 1.00 77.44 166 VAL A O 1
ATOM 1269 N N . TYR A 1 167 ? 22.547 1.605 -15.253 1.00 79.44 167 TYR A N 1
ATOM 1270 C CA . TYR A 1 167 ? 22.409 2.374 -16.494 1.00 79.44 167 TYR A CA 1
ATOM 1271 C C . TYR A 1 167 ? 21.557 1.645 -17.535 1.00 79.44 167 TYR A C 1
ATOM 1273 O O . TYR A 1 167 ? 20.739 2.272 -18.205 1.00 79.44 167 TYR A O 1
ATOM 1281 N N . ALA A 1 168 ? 21.743 0.330 -17.678 1.00 75.06 168 ALA A N 1
ATOM 1282 C CA . ALA A 1 168 ? 20.952 -0.483 -18.598 1.00 75.06 168 ALA A CA 1
ATOM 1283 C C . ALA A 1 168 ? 19.473 -0.524 -18.182 1.00 75.06 168 ALA A C 1
ATOM 1285 O O . ALA A 1 168 ? 18.601 -0.345 -19.031 1.00 75.06 168 ALA A O 1
ATOM 1286 N N . ALA A 1 169 ? 19.198 -0.684 -16.884 1.00 77.94 169 ALA A N 1
ATOM 1287 C CA . ALA A 1 169 ? 17.851 -0.611 -16.336 1.00 77.94 169 ALA A CA 1
ATOM 1288 C C . ALA A 1 169 ? 17.225 0.762 -16.605 1.00 77.94 169 ALA A C 1
ATOM 1290 O O . ALA A 1 169 ? 16.111 0.823 -17.115 1.00 77.94 169 ALA A O 1
ATOM 1291 N N . LEU A 1 170 ? 17.944 1.861 -16.340 1.00 86.38 170 LEU A N 1
ATOM 1292 C CA . LEU A 1 170 ? 17.442 3.206 -16.632 1.00 86.38 170 LEU A CA 1
ATOM 1293 C C . LEU A 1 170 ? 17.092 3.383 -18.110 1.00 86.38 170 LEU A C 1
ATOM 1295 O O . LEU A 1 170 ? 15.993 3.831 -18.414 1.00 86.38 170 LEU A O 1
ATOM 1299 N N . ALA A 1 171 ? 17.977 2.977 -19.021 1.00 77.19 171 ALA A N 1
ATOM 1300 C CA . ALA A 1 171 ? 17.720 3.076 -20.455 1.00 77.19 171 ALA A CA 1
ATOM 1301 C C . ALA A 1 171 ? 16.482 2.267 -20.885 1.00 77.19 171 ALA A C 1
ATOM 1303 O O . ALA A 1 171 ? 15.696 2.736 -21.707 1.00 77.19 171 ALA A O 1
ATOM 1304 N N . ALA A 1 172 ? 16.285 1.072 -20.318 1.00 80.25 172 ALA A N 1
ATOM 1305 C CA . ALA A 1 172 ? 15.087 0.276 -20.567 1.00 80.25 172 ALA A CA 1
ATOM 1306 C C . ALA A 1 172 ? 13.824 0.983 -20.050 1.00 80.25 172 ALA A C 1
ATOM 1308 O O . ALA A 1 172 ? 12.830 1.063 -20.765 1.00 80.25 172 ALA A O 1
ATOM 1309 N N . MET A 1 173 ? 13.866 1.547 -18.841 1.00 86.75 173 MET A N 1
ATOM 1310 C CA . MET A 1 173 ? 12.731 2.274 -18.263 1.00 86.75 173 MET A CA 1
ATOM 1311 C C . MET A 1 173 ? 12.388 3.545 -19.046 1.00 86.75 173 MET A C 1
ATOM 1313 O O . MET A 1 173 ? 11.214 3.814 -19.278 1.00 86.75 173 MET A O 1
ATOM 1317 N N . GLU A 1 174 ? 13.389 4.291 -19.514 1.00 86.44 174 GLU A N 1
ATOM 1318 C CA . GLU A 1 174 ? 13.195 5.477 -20.363 1.00 86.44 174 GLU A CA 1
ATOM 1319 C C . GLU A 1 174 ? 12.560 5.126 -21.708 1.00 86.44 174 GLU A C 1
ATOM 1321 O O . GLU A 1 174 ? 11.733 5.872 -22.228 1.00 86.44 174 GLU A O 1
ATOM 1326 N N . TRP A 1 175 ? 12.880 3.958 -22.258 1.00 84.19 175 TRP A N 1
ATOM 1327 C CA . TRP A 1 175 ? 12.221 3.475 -23.464 1.00 84.19 175 TRP A CA 1
ATOM 1328 C C . TRP A 1 175 ? 10.731 3.150 -23.223 1.00 84.19 175 TRP A C 1
ATOM 1330 O O . TRP A 1 175 ? 9.904 3.361 -24.111 1.00 84.19 175 TRP A O 1
ATOM 1340 N N . PHE A 1 176 ? 10.350 2.726 -22.015 1.00 83.44 176 PHE A N 1
ATOM 1341 C CA . PHE A 1 176 ? 8.946 2.506 -21.647 1.00 83.44 176 PHE A CA 1
ATOM 1342 C C . PHE A 1 176 ? 8.201 3.767 -21.182 1.00 83.44 176 PHE A C 1
ATOM 1344 O O . PHE A 1 176 ? 6.990 3.695 -20.986 1.00 83.44 176 PHE A O 1
ATOM 1351 N N . GLU A 1 177 ? 8.871 4.915 -21.051 1.00 89.31 177 GLU A N 1
ATOM 1352 C CA . GLU A 1 177 ? 8.281 6.123 -20.459 1.00 89.31 177 GLU A CA 1
ATOM 1353 C C . GLU A 1 177 ? 7.009 6.585 -21.186 1.00 89.31 177 GLU A C 1
ATOM 1355 O O . GLU A 1 177 ? 6.028 6.946 -20.541 1.00 89.31 177 GLU A O 1
ATOM 1360 N N . GLU A 1 178 ? 6.990 6.551 -22.523 1.00 89.50 178 GLU A N 1
ATOM 1361 C CA . GLU A 1 178 ? 5.804 6.978 -23.278 1.00 89.50 178 GLU A CA 1
ATOM 1362 C C . GLU A 1 178 ? 4.622 6.031 -23.070 1.00 89.50 178 GLU A C 1
ATOM 1364 O O . GLU A 1 178 ? 3.515 6.489 -22.816 1.00 89.50 178 GLU A O 1
ATOM 1369 N N . ALA A 1 179 ? 4.857 4.718 -23.107 1.00 87.19 179 ALA A N 1
ATOM 1370 C CA . ALA A 1 179 ? 3.799 3.734 -22.893 1.00 87.19 179 ALA A CA 1
ATOM 1371 C C . ALA A 1 179 ? 3.240 3.802 -21.460 1.00 87.19 179 ALA A C 1
ATOM 1373 O O . ALA A 1 179 ? 2.038 3.659 -21.261 1.00 87.19 179 ALA A O 1
ATOM 1374 N N . ASP A 1 180 ? 4.098 4.048 -20.466 1.00 89.94 180 ASP A N 1
ATOM 1375 C CA . ASP A 1 180 ? 3.685 4.248 -19.072 1.00 89.94 180 ASP A CA 1
ATOM 1376 C C . ASP A 1 180 ? 2.869 5.540 -18.903 1.00 89.94 180 ASP A C 1
ATOM 1378 O O . ASP A 1 180 ? 1.831 5.545 -18.242 1.00 89.94 180 ASP A O 1
ATOM 1382 N N . ARG A 1 181 ? 3.274 6.623 -19.582 1.00 92.25 181 ARG A N 1
ATOM 1383 C CA . ARG A 1 181 ? 2.525 7.887 -19.634 1.00 92.25 181 ARG A CA 1
ATOM 1384 C C . ARG A 1 181 ? 1.154 7.713 -20.294 1.00 92.25 181 ARG A C 1
ATOM 1386 O O . ARG A 1 181 ? 0.171 8.242 -19.776 1.00 92.25 181 ARG A O 1
ATOM 1393 N N . GLU A 1 182 ? 1.079 6.993 -21.412 1.00 92.31 182 GLU A N 1
ATOM 1394 C CA . GLU A 1 182 ? -0.176 6.678 -22.105 1.00 92.31 182 GLU A CA 1
ATOM 1395 C C . GLU A 1 182 ? -1.101 5.830 -21.220 1.00 92.31 182 GLU A C 1
ATOM 1397 O O . GLU A 1 182 ? -2.270 6.179 -21.059 1.00 92.31 182 GLU A O 1
ATOM 1402 N N . ALA A 1 183 ? -0.573 4.786 -20.573 1.00 88.50 183 ALA A N 1
ATOM 1403 C CA . ALA A 1 183 ? -1.337 3.936 -19.660 1.00 88.50 183 ALA A CA 1
ATOM 1404 C C . ALA A 1 183 ? -1.881 4.720 -18.454 1.00 88.50 183 ALA A C 1
ATOM 1406 O O . ALA A 1 183 ? -3.052 4.585 -18.102 1.00 88.50 183 ALA A O 1
ATOM 1407 N N . LEU A 1 184 ? -1.064 5.594 -17.853 1.00 90.69 184 LEU A N 1
ATOM 1408 C CA . LEU A 1 184 ? -1.498 6.463 -16.757 1.00 90.69 184 LEU A CA 1
ATOM 1409 C C . LEU A 1 184 ? -2.567 7.476 -17.202 1.00 90.69 184 LEU A C 1
ATOM 1411 O O . LEU A 1 184 ? -3.421 7.859 -16.405 1.00 90.69 184 LEU A O 1
ATOM 1415 N N . ALA A 1 185 ? -2.518 7.938 -18.453 1.00 92.94 185 ALA A N 1
ATOM 1416 C CA . ALA A 1 185 ? -3.531 8.832 -19.006 1.00 92.94 185 ALA A CA 1
ATOM 1417 C C . ALA A 1 185 ? -4.854 8.107 -19.313 1.00 92.94 185 ALA A C 1
ATOM 1419 O O . ALA A 1 185 ? -5.918 8.717 -19.188 1.00 92.94 185 ALA A O 1
ATOM 1420 N N . GLU A 1 186 ? -4.792 6.833 -19.711 1.00 92.12 186 GLU A N 1
ATOM 1421 C CA . GLU A 1 186 ? -5.962 5.983 -19.948 1.00 92.12 186 GLU A CA 1
ATOM 1422 C C . GLU A 1 186 ? -6.662 5.589 -18.640 1.00 92.12 186 GLU A C 1
ATOM 1424 O O . GLU A 1 186 ? -7.890 5.672 -18.562 1.00 92.12 186 GLU A O 1
ATOM 1429 N N . ASP A 1 187 ? -5.894 5.230 -17.606 1.00 89.75 187 ASP A N 1
ATOM 1430 C CA . ASP A 1 187 ? -6.407 4.789 -16.303 1.00 89.75 187 ASP A CA 1
ATOM 1431 C C . ASP A 1 187 ? -5.823 5.613 -15.134 1.00 89.75 187 ASP A C 1
ATOM 1433 O O . ASP A 1 187 ? -5.035 5.113 -14.321 1.00 89.75 187 ASP A O 1
ATOM 1437 N N . PRO A 1 188 ? -6.160 6.915 -15.038 1.00 92.25 188 PRO A N 1
ATOM 1438 C CA . PRO A 1 188 ? -5.593 7.785 -14.020 1.00 92.25 188 PRO A CA 1
ATOM 1439 C C . PRO A 1 188 ? -6.148 7.456 -12.626 1.00 92.25 188 PRO A C 1
ATOM 1441 O O . PRO A 1 188 ? -7.322 7.089 -12.484 1.00 92.25 188 PRO A O 1
ATOM 1444 N N . PRO A 1 189 ? -5.372 7.705 -11.553 1.00 91.00 189 PRO A N 1
ATOM 1445 C CA . PRO A 1 189 ? -5.884 7.627 -10.196 1.00 91.00 189 PRO A CA 1
ATOM 1446 C C . PRO A 1 189 ? -7.145 8.471 -10.019 1.00 91.00 189 PRO A C 1
ATOM 1448 O O . PRO A 1 189 ? -7.206 9.632 -10.436 1.00 91.00 189 PRO A O 1
ATOM 1451 N N . ALA A 1 190 ? -8.154 7.920 -9.347 1.00 90.88 190 ALA A N 1
ATOM 1452 C CA . ALA A 1 190 ? -9.406 8.638 -9.167 1.00 90.88 190 ALA A CA 1
ATOM 1453 C C . ALA A 1 190 ? -9.193 9.944 -8.375 1.00 90.88 190 ALA A C 1
ATOM 1455 O O . ALA A 1 190 ? -8.820 9.921 -7.198 1.00 90.88 190 ALA A O 1
ATOM 1456 N N . GLN A 1 191 ? -9.517 11.085 -8.999 1.00 92.38 191 GLN A N 1
ATOM 1457 C CA . GLN A 1 191 ? -9.281 12.431 -8.451 1.00 92.38 191 GLN A CA 1
ATOM 1458 C C . GLN A 1 191 ? -9.812 12.606 -7.021 1.00 92.38 191 GLN A C 1
ATOM 1460 O O . GLN A 1 191 ? -9.151 13.198 -6.168 1.00 92.38 191 GLN A O 1
ATOM 1465 N N . ARG A 1 192 ? -10.974 12.009 -6.726 1.00 93.12 192 ARG A N 1
ATOM 1466 C CA . ARG A 1 192 ? -11.595 12.046 -5.394 1.00 93.12 192 ARG A CA 1
ATOM 1467 C C . ARG A 1 192 ? -10.678 11.545 -4.275 1.00 93.12 192 ARG A C 1
ATOM 1469 O O . ARG A 1 192 ? -10.821 12.000 -3.150 1.00 93.12 192 ARG A O 1
ATOM 1476 N N . TRP A 1 193 ? -9.760 10.619 -4.558 1.00 92.62 193 TRP A N 1
ATOM 1477 C CA . TRP A 1 193 ? -8.826 10.075 -3.568 1.00 92.62 193 TRP A CA 1
ATOM 1478 C C . TRP A 1 193 ? -7.508 10.844 -3.487 1.00 92.62 193 TRP A C 1
ATOM 1480 O O . TRP A 1 193 ? -6.834 10.799 -2.454 1.00 92.62 193 TRP A O 1
ATOM 1490 N N . LEU A 1 194 ? -7.148 11.560 -4.554 1.00 90.75 194 LEU A N 1
ATOM 1491 C CA . LEU A 1 194 ? -6.021 12.491 -4.550 1.00 90.75 194 LEU A CA 1
ATOM 1492 C C . LEU A 1 194 ? -6.330 13.723 -3.687 1.00 90.75 194 LEU A C 1
ATOM 1494 O O . LEU A 1 194 ? -5.442 14.226 -3.006 1.00 90.75 194 LEU A O 1
ATOM 1498 N N . GLU A 1 195 ? -7.592 14.157 -3.679 1.00 91.88 195 GLU A N 1
ATOM 1499 C CA . GLU A 1 195 ? -8.080 15.327 -2.932 1.00 91.88 195 GLU A CA 1
ATOM 1500 C C . GLU A 1 195 ? -8.693 14.985 -1.566 1.00 91.88 195 GLU A C 1
ATOM 1502 O O . GLU A 1 195 ? -9.006 15.883 -0.782 1.00 91.88 195 GLU A O 1
ATOM 1507 N N . ALA A 1 196 ? -8.907 13.699 -1.281 1.00 92.38 196 ALA A N 1
ATOM 1508 C CA . ALA A 1 196 ? -9.534 13.260 -0.042 1.00 92.38 196 ALA A CA 1
ATOM 1509 C C . ALA A 1 196 ? -8.706 13.636 1.190 1.00 92.38 196 ALA A C 1
ATOM 1511 O O . ALA A 1 196 ? -7.476 13.545 1.195 1.00 92.38 196 ALA A O 1
ATOM 1512 N N . ASP A 1 197 ? -9.415 13.957 2.273 1.00 87.62 197 ASP A N 1
ATOM 1513 C CA . ASP A 1 197 ? -8.798 14.123 3.582 1.00 87.62 197 ASP A CA 1
ATOM 1514 C C . ASP A 1 197 ? -8.196 12.793 4.059 1.00 87.62 197 ASP A C 1
ATOM 1516 O O . ASP A 1 197 ? -8.768 11.707 3.873 1.00 87.62 197 ASP A O 1
ATOM 1520 N N . ARG A 1 198 ? -7.023 12.891 4.682 1.00 92.69 198 ARG A N 1
ATOM 1521 C CA . ARG A 1 198 ? -6.264 11.757 5.201 1.00 92.69 198 ARG A CA 1
ATOM 1522 C C . ARG A 1 198 ? -5.907 12.037 6.641 1.00 92.69 198 ARG A C 1
ATOM 1524 O O . ARG A 1 198 ? -5.120 12.928 6.947 1.00 92.69 198 ARG A O 1
ATOM 1531 N N . ILE A 1 199 ? -6.475 11.235 7.531 1.00 94.06 199 ILE A N 1
ATOM 1532 C CA . ILE A 1 199 ? -6.161 11.318 8.950 1.00 94.06 199 ILE A CA 1
ATOM 1533 C C . ILE A 1 199 ? -4.833 10.586 9.180 1.00 94.06 199 ILE A C 1
ATOM 1535 O O . ILE A 1 199 ? -4.796 9.370 8.971 1.00 94.06 199 ILE A O 1
ATOM 1539 N N . PRO A 1 200 ? -3.766 11.266 9.644 1.00 93.12 200 PRO A N 1
ATOM 1540 C CA . PRO A 1 200 ? -2.481 10.619 9.870 1.00 93.12 200 PRO A CA 1
ATOM 1541 C C . PRO A 1 200 ? -2.596 9.481 10.885 1.00 93.12 200 PRO A C 1
ATOM 1543 O O . PRO A 1 200 ? -3.201 9.641 11.954 1.00 93.12 200 PRO A O 1
ATOM 1546 N N . THR A 1 201 ? -1.982 8.349 10.566 1.00 93.69 201 THR A N 1
ATOM 1547 C CA . THR A 1 201 ? -1.902 7.143 11.404 1.00 93.69 201 THR A CA 1
ATOM 1548 C C . THR A 1 201 ? -0.452 6.882 11.802 1.00 93.69 201 THR A C 1
ATOM 1550 O O . THR A 1 201 ? 0.465 7.548 11.323 1.00 93.69 201 THR A O 1
ATOM 1553 N N . LEU A 1 202 ? -0.217 5.920 12.688 1.00 92.25 202 LEU A N 1
ATOM 1554 C CA . LEU A 1 202 ? 1.149 5.516 13.029 1.00 92.25 202 LEU A CA 1
ATOM 1555 C C . LEU A 1 202 ? 1.873 4.925 11.823 1.00 92.25 202 LEU A C 1
ATOM 1557 O O . LEU A 1 202 ? 1.325 4.083 11.117 1.00 92.25 202 LEU A O 1
ATOM 1561 N N . GLY A 1 203 ? 3.084 5.427 11.572 1.00 85.69 203 GLY A N 1
ATOM 1562 C CA . GLY A 1 203 ? 3.962 4.957 10.503 1.00 85.69 203 GLY A CA 1
ATOM 1563 C C . GLY A 1 203 ? 3.451 5.180 9.078 1.00 85.69 203 GLY A C 1
ATOM 1564 O O . GLY A 1 203 ? 4.072 4.679 8.153 1.00 85.69 203 GLY A O 1
ATOM 1565 N N . THR A 1 204 ? 2.339 5.892 8.847 1.00 84.50 204 THR A N 1
ATOM 1566 C CA . THR A 1 204 ? 1.834 6.139 7.484 1.00 84.50 204 THR A CA 1
ATOM 1567 C C . THR A 1 204 ? 0.932 7.374 7.400 1.00 84.50 204 THR A C 1
ATOM 1569 O O . THR A 1 204 ? 0.353 7.828 8.385 1.00 84.50 204 THR A O 1
ATOM 1572 N N . PHE A 1 205 ? 0.764 7.908 6.192 1.00 85.81 205 PHE A N 1
ATOM 1573 C CA . PHE A 1 205 ? -0.020 9.110 5.884 1.00 85.81 205 PHE A CA 1
ATOM 1574 C C . PHE A 1 205 ? -1.549 8.912 5.911 1.00 85.81 205 PHE A C 1
ATOM 1576 O O . PHE A 1 205 ? -2.285 9.835 5.580 1.00 85.81 205 PHE A O 1
ATOM 1583 N N . GLY A 1 206 ? -2.040 7.740 6.325 1.00 90.69 206 GLY A N 1
ATOM 1584 C CA . GLY A 1 206 ? -3.468 7.451 6.478 1.00 90.69 206 GLY A CA 1
ATOM 1585 C C . GLY A 1 206 ? -4.220 7.177 5.160 1.00 90.69 206 GLY A C 1
ATOM 1586 O O . GLY A 1 206 ? -3.834 7.639 4.079 1.00 90.69 206 GLY A O 1
ATOM 1587 N N . PRO A 1 207 ? -5.290 6.363 5.194 1.00 90.75 207 PRO A N 1
ATOM 1588 C CA . PRO A 1 207 ? -6.127 6.104 4.025 1.00 90.75 207 PRO A CA 1
ATOM 1589 C C . PRO A 1 207 ? -6.995 7.318 3.682 1.00 90.75 207 PRO A C 1
ATOM 1591 O O . PRO A 1 207 ? -7.423 8.056 4.571 1.00 90.75 207 PRO A O 1
ATOM 1594 N N . ALA A 1 208 ? -7.295 7.486 2.395 1.00 94.38 208 ALA A N 1
ATOM 1595 C CA . ALA A 1 208 ? -8.290 8.449 1.945 1.00 94.38 208 ALA A CA 1
ATOM 1596 C C . ALA A 1 208 ? -9.684 8.045 2.439 1.00 94.38 208 ALA A C 1
ATOM 1598 O O . ALA A 1 208 ? -10.123 6.894 2.276 1.00 94.38 208 ALA A O 1
ATOM 1599 N N . LEU A 1 209 ? -10.388 9.011 3.025 1.00 94.88 209 LEU A N 1
ATOM 1600 C CA . LEU A 1 209 ? -11.739 8.835 3.542 1.00 94.88 209 LEU A CA 1
ATOM 1601 C C . LEU A 1 209 ? -12.759 9.582 2.672 1.00 94.88 209 LEU A C 1
ATOM 1603 O O . LEU A 1 209 ? -12.508 10.720 2.273 1.00 94.88 209 LEU A O 1
ATOM 1607 N N . PRO A 1 210 ? -13.929 8.982 2.388 1.00 94.50 210 PRO A N 1
ATOM 1608 C CA . PRO A 1 210 ? -14.996 9.696 1.707 1.00 94.50 210 PRO A CA 1
ATOM 1609 C C . PRO A 1 210 ? -15.607 10.776 2.621 1.00 94.50 210 PRO A C 1
ATOM 1611 O O . PRO A 1 210 ? -15.565 10.653 3.854 1.00 94.50 210 PRO A O 1
ATOM 1614 N N . PRO A 1 211 ? -16.249 11.809 2.047 1.00 94.19 211 PRO A N 1
ATOM 1615 C CA . PRO A 1 211 ? -17.015 12.779 2.819 1.00 94.19 211 PRO A CA 1
ATOM 1616 C C . PRO A 1 211 ? -18.035 12.098 3.740 1.00 94.19 211 PRO A C 1
ATOM 1618 O O . PRO A 1 211 ? -18.708 11.145 3.355 1.00 94.19 211 PRO A O 1
ATOM 1621 N N . GLY A 1 212 ? -18.158 12.592 4.973 1.00 94.75 212 GLY A N 1
ATOM 1622 C CA . GLY A 1 212 ? -19.086 12.034 5.961 1.00 94.75 212 GLY A CA 1
ATOM 1623 C C . GLY A 1 212 ? -18.568 10.811 6.726 1.00 94.75 212 GLY A C 1
ATOM 1624 O O . GLY A 1 212 ? -19.244 10.372 7.653 1.00 94.75 212 GLY A O 1
ATOM 1625 N N . ALA A 1 213 ? -17.352 10.318 6.444 1.00 96.62 213 ALA A N 1
ATOM 1626 C CA . ALA A 1 213 ? -16.753 9.207 7.192 1.00 96.62 213 ALA A CA 1
ATOM 1627 C C . ALA A 1 213 ? -16.530 9.503 8.691 1.00 96.62 213 ALA A C 1
ATOM 1629 O O . ALA A 1 213 ? -16.295 8.586 9.478 1.00 96.62 213 ALA A O 1
ATOM 1630 N N . GLY A 1 214 ? -16.625 10.768 9.102 1.00 95.88 214 GLY A N 1
ATOM 1631 C CA . GLY A 1 214 ? -16.469 11.214 10.483 1.00 95.88 214 GLY A CA 1
ATOM 1632 C C . GLY A 1 214 ? -15.075 11.768 10.775 1.00 95.88 214 GLY A C 1
ATOM 1633 O O . GLY A 1 214 ? -14.342 12.160 9.878 1.00 95.88 214 GLY A O 1
ATOM 1634 N N . SER A 1 215 ? -14.732 11.838 12.060 1.00 93.56 215 SER A N 1
ATOM 1635 C CA . SER A 1 215 ? -13.452 12.334 12.576 1.00 93.56 215 SER A CA 1
ATOM 1636 C C . SER A 1 215 ? -13.084 11.526 13.815 1.00 93.56 215 SER A C 1
ATOM 1638 O O . SER A 1 215 ? -13.973 11.070 14.534 1.00 93.56 215 SER A O 1
ATOM 1640 N N . ILE A 1 216 ? -11.789 11.382 14.096 1.00 92.19 216 ILE A N 1
ATOM 1641 C CA . ILE A 1 216 ? -11.313 10.648 15.274 1.00 92.19 216 ILE A CA 1
ATOM 1642 C C . ILE A 1 216 ? -11.457 11.427 16.589 1.00 92.19 216 ILE A C 1
ATOM 1644 O O . ILE A 1 216 ? -11.389 10.817 17.649 1.00 92.19 216 ILE A O 1
ATOM 1648 N N . ARG A 1 217 ? -11.668 12.756 16.544 1.00 88.94 217 ARG A N 1
ATOM 1649 C CA . ARG A 1 217 ? -11.832 13.651 17.719 1.00 88.94 217 ARG A CA 1
ATOM 1650 C C . ARG A 1 217 ? -10.774 13.461 18.822 1.00 88.94 217 ARG A C 1
ATOM 1652 O O . ARG A 1 217 ? -11.049 13.674 20.003 1.00 88.94 217 ARG A O 1
ATOM 1659 N N . VAL A 1 218 ? -9.569 13.050 18.446 1.00 89.19 218 VAL A N 1
ATOM 1660 C CA . VAL A 1 218 ? -8.434 12.841 19.348 1.00 89.19 218 VAL A CA 1
ATOM 1661 C C . VAL A 1 218 ? -7.175 13.463 18.752 1.00 89.19 218 VAL A C 1
ATOM 1663 O O . VAL A 1 218 ? -7.185 13.945 17.621 1.00 89.19 218 VAL A O 1
ATOM 1666 N N . GLY A 1 219 ? -6.119 13.464 19.558 1.00 88.69 219 GLY A N 1
ATOM 1667 C CA . GLY A 1 219 ? -4.846 14.107 19.284 1.00 88.69 219 GLY A CA 1
ATOM 1668 C C . GLY A 1 219 ? -4.030 13.547 18.118 1.00 88.69 219 GLY A C 1
ATOM 1669 O O . GLY A 1 219 ? -4.446 12.631 17.395 1.00 88.69 219 GLY A O 1
ATOM 1670 N N . SER A 1 220 ? -2.829 14.105 17.972 1.00 94.38 220 SER A N 1
ATOM 1671 C CA . SER A 1 220 ? -1.842 13.705 16.965 1.00 94.38 220 SER A CA 1
ATOM 1672 C C . SER A 1 220 ? -1.445 12.224 17.102 1.00 94.38 220 SER A C 1
ATOM 1674 O O . SER A 1 220 ? -1.678 11.618 18.154 1.00 94.38 220 SER A O 1
ATOM 1676 N N . PRO A 1 221 ? -0.824 11.617 16.073 1.00 94.50 221 PRO A N 1
ATOM 1677 C CA . PRO A 1 221 ? -0.313 10.250 16.166 1.00 94.50 221 PRO A CA 1
ATOM 1678 C C . PRO A 1 221 ? 0.552 10.010 17.420 1.00 94.50 221 PRO A C 1
ATOM 1680 O O . PRO A 1 221 ? 0.314 9.043 18.141 1.00 94.50 221 PRO A O 1
ATOM 1683 N N . ASP A 1 222 ? 1.446 10.938 17.777 1.00 93.50 222 ASP A N 1
ATOM 1684 C CA . ASP A 1 222 ? 2.293 10.838 18.980 1.00 93.50 222 ASP A CA 1
ATOM 1685 C C . ASP A 1 222 ? 1.490 10.823 20.289 1.00 93.50 222 ASP A C 1
ATOM 1687 O O . ASP A 1 222 ? 1.767 10.045 21.210 1.00 93.50 222 ASP A O 1
ATOM 1691 N N . GLU A 1 223 ? 0.458 11.666 20.384 1.00 95.38 223 GLU A N 1
ATOM 1692 C CA . GLU A 1 223 ? -0.432 11.693 21.545 1.00 95.38 223 GLU A CA 1
ATOM 1693 C C . GLU A 1 223 ? -1.205 10.379 21.676 1.00 95.38 223 GLU A C 1
ATOM 1695 O O . GLU A 1 223 ? -1.400 9.880 22.793 1.00 95.38 223 GLU A O 1
ATOM 1700 N N . ARG A 1 224 ? -1.600 9.787 20.543 1.00 95.94 224 ARG A N 1
ATOM 1701 C CA . ARG A 1 224 ? -2.253 8.478 20.512 1.00 95.94 224 ARG A CA 1
ATOM 1702 C C . ARG A 1 224 ? -1.291 7.365 20.914 1.00 95.94 224 ARG A C 1
ATOM 1704 O O . ARG A 1 224 ? -1.650 6.618 21.815 1.00 95.94 224 ARG A O 1
ATOM 1711 N N . VAL A 1 225 ? -0.053 7.313 20.400 1.00 94.69 225 VAL A N 1
ATOM 1712 C CA . VAL A 1 225 ? 0.990 6.357 20.858 1.00 94.69 225 VAL A CA 1
ATOM 1713 C C . VAL A 1 225 ? 1.157 6.402 22.364 1.00 94.69 225 VAL A C 1
ATOM 1715 O O . VAL A 1 225 ? 1.169 5.364 23.031 1.00 94.69 225 VAL A O 1
ATOM 1718 N N . LYS A 1 226 ? 1.282 7.611 22.919 1.00 96.12 226 LYS A N 1
ATOM 1719 C CA . LYS A 1 226 ? 1.426 7.790 24.361 1.00 96.12 226 LYS A CA 1
ATOM 1720 C C . LYS A 1 226 ? 0.215 7.234 25.107 1.00 96.12 226 LYS A C 1
ATOM 1722 O O . LYS A 1 226 ? 0.394 6.550 26.116 1.00 96.12 226 LYS A O 1
ATOM 1727 N N . ALA A 1 227 ? -1.000 7.496 24.626 1.00 96.38 227 ALA A N 1
ATOM 1728 C CA . ALA A 1 227 ? -2.223 6.968 25.222 1.00 96.38 227 ALA A CA 1
ATOM 1729 C C . ALA A 1 227 ? -2.308 5.435 25.118 1.00 96.38 227 ALA A C 1
ATOM 1731 O O . ALA A 1 227 ? -2.560 4.801 26.143 1.00 96.38 227 ALA A O 1
ATOM 1732 N N . TRP A 1 228 ? -2.015 4.849 23.948 1.00 95.06 228 TRP A N 1
ATOM 1733 C CA . TRP A 1 228 ? -1.967 3.398 23.721 1.00 95.06 228 TRP A CA 1
ATOM 1734 C C . TRP A 1 228 ? -1.054 2.698 24.735 1.00 95.06 228 TRP A C 1
ATOM 1736 O O . TRP A 1 228 ? -1.424 1.671 25.290 1.00 95.06 228 TRP A O 1
ATOM 1746 N N . LYS A 1 229 ? 0.106 3.294 25.044 1.00 93.62 229 LYS A N 1
ATOM 1747 C CA . LYS A 1 229 ? 1.098 2.716 25.967 1.00 93.62 229 LYS A CA 1
ATOM 1748 C C . LYS A 1 229 ? 0.807 2.950 27.449 1.00 93.62 229 LYS A C 1
ATOM 1750 O O . LYS A 1 229 ? 1.237 2.162 28.282 1.00 93.62 229 LYS A O 1
ATOM 1755 N N . THR A 1 230 ? 0.166 4.066 27.806 1.00 96.50 230 THR A N 1
ATOM 1756 C CA . THR A 1 230 ? 0.137 4.531 29.210 1.00 96.50 230 THR A CA 1
ATOM 1757 C C . THR A 1 230 ? -1.260 4.730 29.790 1.00 96.50 230 THR A C 1
ATOM 1759 O O . THR A 1 230 ? -1.383 4.990 30.985 1.00 96.50 230 THR A O 1
ATOM 1762 N N . GLN A 1 231 ? -2.325 4.628 28.986 1.00 96.94 231 GLN A N 1
ATOM 1763 C CA . GLN A 1 231 ? -3.688 4.967 29.416 1.00 96.94 231 GLN A CA 1
ATOM 1764 C C . GLN A 1 231 ? -4.747 3.917 29.009 1.00 96.94 231 GLN A C 1
ATOM 1766 O O . GLN A 1 231 ? -5.756 4.294 28.404 1.00 96.94 231 GLN A O 1
ATOM 1771 N N . PRO A 1 232 ? -4.622 2.624 29.387 1.00 95.31 232 PRO A N 1
ATOM 1772 C CA . PRO A 1 232 ? -5.552 1.572 28.945 1.00 95.31 232 PRO A CA 1
ATOM 1773 C C . PRO A 1 232 ? -7.053 1.863 29.176 1.00 95.31 232 PRO A C 1
ATOM 1775 O O . PRO A 1 232 ? -7.868 1.589 28.294 1.00 95.31 232 PRO A O 1
ATOM 1778 N N . PRO A 1 233 ? -7.491 2.472 30.303 1.00 96.75 233 PRO A N 1
ATOM 1779 C CA . PRO A 1 233 ? -8.902 2.840 30.475 1.00 96.75 233 PRO A CA 1
ATOM 1780 C C . PRO A 1 233 ? -9.410 3.862 29.446 1.00 96.75 233 PRO A C 1
ATOM 1782 O O . PRO A 1 233 ? -10.551 3.774 28.987 1.00 96.75 233 PRO A O 1
ATOM 1785 N N . ARG A 1 234 ? -8.559 4.818 29.055 1.00 96.06 234 ARG A N 1
ATOM 1786 C CA . ARG A 1 234 ? -8.894 5.826 28.042 1.00 96.06 234 ARG A CA 1
ATOM 1787 C C . ARG A 1 234 ? -8.969 5.191 26.657 1.00 96.06 234 ARG A C 1
ATOM 1789 O O . ARG A 1 234 ? -9.926 5.435 25.932 1.00 96.06 234 ARG A O 1
ATOM 1796 N N . VAL A 1 235 ? -8.000 4.336 26.341 1.00 95.81 235 VAL A N 1
ATOM 1797 C CA . VAL A 1 235 ? -7.919 3.559 25.096 1.00 95.81 235 VAL A CA 1
ATOM 1798 C C . VAL A 1 235 ? -9.170 2.714 24.884 1.00 95.81 235 VAL A C 1
ATOM 1800 O O . VAL A 1 235 ? -9.783 2.794 23.824 1.00 95.81 235 VAL A O 1
ATOM 1803 N N . ARG A 1 236 ? -9.630 1.993 25.914 1.00 96.44 236 ARG A N 1
ATOM 1804 C CA . ARG A 1 236 ? -10.888 1.231 25.843 1.00 96.44 236 ARG A CA 1
ATOM 1805 C C . ARG A 1 236 ? -12.087 2.121 25.521 1.00 96.44 236 ARG A C 1
ATOM 1807 O O . ARG A 1 236 ? -12.876 1.788 24.648 1.00 96.44 236 ARG A O 1
ATOM 1814 N N . THR A 1 237 ? -12.192 3.284 26.165 1.00 97.25 237 THR A N 1
ATOM 1815 C CA . THR A 1 237 ? -13.258 4.256 25.855 1.00 97.25 237 THR A CA 1
ATOM 1816 C C . THR A 1 237 ? -13.203 4.723 24.396 1.00 97.25 237 THR A C 1
ATOM 1818 O O . THR A 1 237 ? -14.245 4.871 23.759 1.00 97.25 237 THR A O 1
ATOM 1821 N N . TRP A 1 238 ? -12.004 4.946 23.850 1.00 97.44 238 TRP A N 1
ATOM 1822 C CA . TRP A 1 238 ? -11.822 5.323 22.446 1.00 97.44 238 TRP A CA 1
ATOM 1823 C C . TRP A 1 238 ? -12.239 4.214 21.484 1.00 97.44 238 TRP A C 1
ATOM 1825 O O . TRP A 1 238 ? -12.982 4.495 20.546 1.00 97.44 238 TRP A O 1
ATOM 1835 N N . ILE A 1 239 ? -11.831 2.970 21.746 1.00 97.94 239 ILE A N 1
ATOM 1836 C CA . ILE A 1 239 ? -12.215 1.798 20.946 1.00 97.94 239 ILE A CA 1
ATOM 1837 C C . ILE A 1 239 ? -13.741 1.642 20.933 1.00 97.94 239 ILE A C 1
ATOM 1839 O O . ILE A 1 239 ? -14.343 1.582 19.864 1.00 97.94 239 ILE A O 1
ATOM 1843 N N . GLU A 1 240 ? -14.393 1.678 22.097 1.00 98.19 240 GLU A N 1
ATOM 1844 C CA . GLU A 1 240 ? -15.854 1.553 22.189 1.00 98.19 240 GLU A CA 1
ATOM 1845 C C . GLU A 1 240 ? -16.595 2.721 21.520 1.00 98.19 240 GLU A C 1
ATOM 1847 O O . GLU A 1 240 ? -17.652 2.544 20.911 1.00 98.19 240 GLU A O 1
ATOM 1852 N N . SER A 1 241 ? -16.047 3.938 21.587 1.00 98.00 241 SER A N 1
ATOM 1853 C CA . SER A 1 241 ? -16.602 5.069 20.838 1.00 98.00 241 SER A CA 1
ATOM 1854 C C . SER A 1 241 ? -16.472 4.864 19.331 1.00 98.00 241 SER A C 1
ATOM 1856 O O . SER A 1 241 ? -17.448 5.068 18.614 1.00 98.00 241 SER A O 1
ATOM 1858 N N . ALA A 1 242 ? -15.307 4.418 18.858 1.00 98.38 242 ALA A N 1
ATOM 1859 C CA . ALA A 1 242 ? -15.049 4.169 17.445 1.00 98.38 242 ALA A CA 1
ATOM 1860 C C . ALA A 1 242 ? -15.951 3.066 16.876 1.00 98.38 242 ALA A C 1
ATOM 1862 O O . ALA A 1 242 ? -16.479 3.225 15.777 1.00 98.38 242 ALA A O 1
ATOM 1863 N N . LYS A 1 243 ? -16.202 1.992 17.637 1.00 98.69 243 LYS A N 1
ATOM 1864 C CA . LYS A 1 243 ? -17.164 0.943 17.260 1.00 98.69 243 LYS A CA 1
ATOM 1865 C C . LYS A 1 243 ? -18.576 1.498 17.086 1.00 98.69 243 LYS A C 1
ATOM 1867 O O . LYS A 1 243 ? -19.221 1.213 16.077 1.00 98.69 243 LYS A O 1
ATOM 1872 N N . ARG A 1 244 ? -19.049 2.320 18.033 1.00 98.56 244 ARG A N 1
ATOM 1873 C CA . ARG A 1 244 ? -20.375 2.964 17.953 1.00 98.56 244 ARG A CA 1
ATOM 1874 C C . ARG A 1 244 ? -20.479 3.916 16.763 1.00 98.56 244 ARG A C 1
ATOM 1876 O O . ARG A 1 244 ? -21.415 3.798 15.980 1.00 98.56 244 ARG A O 1
ATOM 1883 N N . ASP A 1 245 ? -19.499 4.800 16.587 1.00 98.31 245 ASP A N 1
ATOM 1884 C CA . ASP A 1 245 ? -19.453 5.719 15.445 1.00 98.31 245 ASP A CA 1
ATOM 1885 C C . ASP A 1 245 ? -19.438 4.954 14.116 1.00 98.31 245 ASP A C 1
ATOM 1887 O O . ASP A 1 245 ? -20.202 5.273 13.202 1.00 98.31 245 ASP A O 1
ATOM 1891 N N . CYS A 1 246 ? -18.638 3.889 14.027 1.00 98.56 246 CYS A N 1
ATOM 1892 C CA . CYS A 1 246 ? -18.591 3.036 12.850 1.00 98.56 246 CYS A CA 1
ATOM 1893 C C . CYS A 1 246 ? -19.938 2.361 12.595 1.00 98.56 246 CYS A C 1
ATOM 1895 O O . CYS A 1 246 ? -20.404 2.394 11.462 1.00 98.56 246 CYS A O 1
ATOM 1897 N N . ALA A 1 247 ? -20.615 1.818 13.612 1.00 98.38 247 ALA A N 1
ATOM 1898 C CA . ALA A 1 247 ? -21.951 1.235 13.459 1.00 98.38 247 ALA A CA 1
ATOM 1899 C C . ALA A 1 247 ? -22.963 2.247 12.882 1.00 98.38 247 ALA A C 1
ATOM 1901 O O . ALA A 1 247 ? -23.747 1.895 11.994 1.00 98.38 247 ALA A O 1
ATOM 1902 N N . GLU A 1 248 ? -22.863 3.514 13.289 1.00 98.19 248 GLU A N 1
ATOM 1903 C CA . GLU A 1 248 ? -23.672 4.642 12.805 1.00 98.19 248 GLU A CA 1
ATOM 1904 C C . GLU A 1 248 ? -23.250 5.199 11.429 1.00 98.19 248 GLU A C 1
ATOM 1906 O O . GLU A 1 248 ? -23.810 6.192 10.968 1.00 98.19 248 GLU A O 1
ATOM 1911 N N . GLY A 1 249 ? -22.283 4.579 10.744 1.00 97.88 249 GLY A N 1
ATOM 1912 C CA . GLY A 1 249 ? -21.852 5.006 9.406 1.00 97.88 249 GLY A CA 1
ATOM 1913 C C . GLY A 1 249 ? -20.716 6.025 9.393 1.00 97.88 249 GLY A C 1
ATOM 1914 O O . GLY A 1 249 ? -20.451 6.608 8.348 1.00 97.88 249 GLY A O 1
ATOM 1915 N N . ARG A 1 250 ? -20.023 6.224 10.520 1.00 98.12 250 ARG A N 1
ATOM 1916 C CA . ARG A 1 250 ? -18.863 7.121 10.647 1.00 98.12 250 ARG A CA 1
ATOM 1917 C C . ARG A 1 250 ? -17.580 6.323 10.942 1.00 98.12 250 ARG A C 1
ATOM 1919 O O . ARG A 1 250 ? -17.110 6.310 12.080 1.00 98.12 250 ARG A O 1
ATOM 1926 N N . PRO A 1 251 ? -17.017 5.611 9.947 1.00 98.25 251 PRO A N 1
ATOM 1927 C CA . PRO A 1 251 ? -15.933 4.648 10.150 1.00 98.25 251 PRO A CA 1
ATOM 1928 C C . PRO A 1 251 ? -14.544 5.257 10.398 1.00 98.25 251 PRO A C 1
ATOM 1930 O O . PRO A 1 251 ? -13.629 4.504 10.718 1.00 98.25 251 PRO A O 1
ATOM 1933 N N . ALA A 1 252 ? -14.351 6.576 10.269 1.00 97.31 252 ALA A N 1
ATOM 1934 C CA . ALA A 1 252 ? -13.028 7.209 10.342 1.00 97.31 252 ALA A CA 1
ATOM 1935 C C . ALA A 1 252 ? -12.246 6.833 11.614 1.00 97.31 252 ALA A C 1
ATOM 1937 O O . ALA A 1 252 ? -11.092 6.423 11.534 1.00 97.31 252 ALA A O 1
ATOM 1938 N N . ALA A 1 253 ? -12.893 6.909 12.783 1.00 97.75 253 ALA A N 1
ATOM 1939 C CA . ALA A 1 253 ? -12.267 6.561 14.059 1.00 97.75 253 ALA A CA 1
ATOM 1940 C C . ALA A 1 253 ? -11.878 5.082 14.139 1.00 97.75 253 ALA A C 1
ATOM 1942 O O . ALA A 1 253 ? -10.777 4.764 14.584 1.00 97.75 253 ALA A O 1
ATOM 1943 N N . ALA A 1 254 ? -12.751 4.186 13.671 1.00 98.44 254 ALA A N 1
ATOM 1944 C CA . ALA A 1 254 ? -12.460 2.759 13.661 1.00 98.44 254 ALA A CA 1
ATOM 1945 C C . ALA A 1 254 ? -11.291 2.436 12.726 1.00 98.44 254 ALA A C 1
ATOM 1947 O O . ALA A 1 254 ? -10.378 1.725 13.134 1.00 98.44 254 ALA A O 1
ATOM 1948 N N . LEU A 1 255 ? -11.255 3.023 11.526 1.00 97.88 255 LEU A N 1
ATOM 1949 C CA . LEU A 1 255 ? -10.163 2.791 10.583 1.00 97.88 255 LEU A CA 1
ATOM 1950 C C . LEU A 1 255 ? -8.822 3.281 11.134 1.00 97.88 255 LEU A C 1
ATOM 1952 O O . LEU A 1 255 ? -7.853 2.529 11.156 1.00 97.88 255 LEU A O 1
ATOM 1956 N N . THR A 1 256 ? -8.764 4.525 11.617 1.00 97.38 256 THR A N 1
ATOM 1957 C CA . THR A 1 256 ? -7.527 5.109 12.151 1.00 97.38 256 THR A CA 1
ATOM 1958 C C . THR A 1 256 ? -7.033 4.355 13.383 1.00 97.38 256 THR A C 1
ATOM 1960 O O . THR A 1 256 ? -5.858 4.009 13.444 1.00 97.38 256 THR A O 1
ATOM 1963 N N . PHE A 1 257 ? -7.900 4.069 14.361 1.00 97.88 257 PHE A N 1
ATOM 1964 C CA . P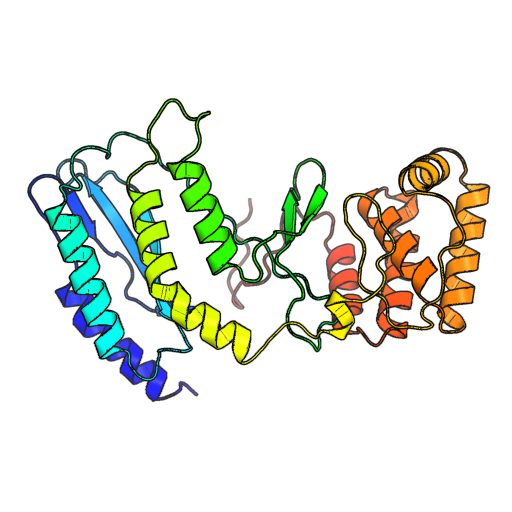HE A 1 257 ? -7.473 3.351 15.566 1.00 97.88 257 PHE A CA 1
ATOM 1965 C C . PHE A 1 257 ? -7.109 1.902 15.251 1.00 97.88 257 PHE A C 1
ATOM 1967 O O . PHE A 1 257 ? -6.121 1.407 15.780 1.00 97.88 257 PHE A O 1
ATOM 1974 N N . GLY A 1 258 ? -7.839 1.244 14.350 1.00 97.81 258 GLY A N 1
ATOM 1975 C CA . GLY A 1 258 ? -7.484 -0.085 13.864 1.00 97.81 258 GLY A CA 1
ATOM 1976 C C . GLY A 1 258 ? -6.082 -0.122 13.248 1.00 97.81 258 GLY A C 1
ATOM 1977 O O . GLY A 1 258 ? -5.288 -0.985 13.609 1.00 97.81 258 GLY A O 1
ATOM 1978 N N . LEU A 1 259 ? -5.746 0.850 12.391 1.00 96.62 259 LEU A N 1
ATOM 1979 C CA . LEU A 1 259 ? -4.419 0.969 11.772 1.00 96.62 259 LEU A CA 1
ATOM 1980 C C . LEU A 1 259 ? -3.318 1.275 12.795 1.00 96.62 259 LEU A C 1
ATOM 1982 O O . LEU A 1 259 ? -2.253 0.667 12.743 1.00 96.62 259 LEU A O 1
ATOM 1986 N N . ASP A 1 260 ? -3.574 2.169 13.751 1.00 96.56 260 ASP A N 1
ATOM 1987 C CA . ASP A 1 260 ? -2.611 2.478 14.811 1.00 96.56 260 ASP A CA 1
ATOM 1988 C C . ASP A 1 260 ? -2.305 1.241 15.677 1.00 96.56 260 ASP A C 1
ATOM 1990 O O . ASP A 1 260 ? -1.144 0.941 15.956 1.00 96.56 260 ASP A O 1
ATOM 1994 N N . LEU A 1 261 ? -3.340 0.506 16.098 1.00 95.88 261 LEU A N 1
ATOM 1995 C CA . LEU A 1 261 ? -3.187 -0.706 16.907 1.00 95.88 261 LEU A CA 1
ATOM 1996 C C . LEU A 1 261 ? -2.526 -1.841 16.112 1.00 95.88 261 LEU A C 1
ATOM 1998 O O . LEU A 1 261 ? -1.704 -2.578 16.658 1.00 95.88 261 LEU A O 1
ATOM 2002 N N . HIS A 1 262 ? -2.846 -1.953 14.821 1.00 94.62 262 HIS A N 1
ATOM 2003 C CA . HIS A 1 262 ? -2.187 -2.869 13.896 1.00 94.62 262 HIS A CA 1
ATOM 2004 C C . HIS A 1 262 ? -0.683 -2.595 13.798 1.00 94.62 262 HIS A C 1
ATOM 2006 O O . HIS A 1 262 ? 0.116 -3.523 13.936 1.00 94.62 262 HIS A O 1
ATOM 2012 N N . TRP A 1 263 ? -0.306 -1.325 13.629 1.00 92.81 263 TRP A N 1
ATOM 2013 C CA . TRP A 1 263 ? 1.088 -0.899 13.554 1.00 92.81 263 TRP A CA 1
ATOM 2014 C C . TRP A 1 263 ? 1.844 -1.182 14.858 1.00 92.81 263 TRP A C 1
ATOM 2016 O O . TRP A 1 263 ? 2.950 -1.712 14.830 1.00 92.81 263 TRP A O 1
ATOM 2026 N N . LEU A 1 264 ? 1.229 -0.908 16.018 1.00 92.62 264 LEU A N 1
ATOM 2027 C CA . LEU A 1 264 ? 1.819 -1.243 17.321 1.00 92.62 264 LEU A CA 1
ATOM 2028 C C . LEU A 1 264 ? 2.074 -2.743 17.484 1.00 92.62 264 LEU A C 1
ATOM 2030 O O . LEU A 1 264 ? 3.014 -3.136 18.173 1.00 92.62 264 LEU A O 1
ATOM 2034 N N . GLY A 1 265 ? 1.215 -3.577 16.897 1.00 90.94 265 GLY A N 1
ATOM 2035 C CA . GLY A 1 265 ? 1.465 -5.003 16.739 1.00 90.94 265 GLY A CA 1
ATOM 2036 C C . GLY A 1 265 ? 1.516 -5.827 18.024 1.00 90.94 265 GLY A C 1
ATOM 2037 O O . GLY A 1 265 ? 1.932 -6.984 17.969 1.00 90.94 265 GLY A O 1
ATOM 2038 N N . THR A 1 266 ? 1.116 -5.252 19.159 1.00 93.06 266 THR A N 1
ATOM 2039 C CA . THR A 1 266 ? 1.114 -5.904 20.473 1.00 93.06 266 THR A CA 1
ATOM 2040 C C . THR A 1 266 ? -0.033 -6.898 20.598 1.00 93.06 266 THR A C 1
ATOM 2042 O O . THR A 1 266 ? -1.151 -6.589 20.185 1.00 93.06 266 THR A O 1
ATOM 2045 N N . GLU A 1 267 ? 0.205 -8.017 21.282 1.00 94.31 267 GLU A N 1
ATOM 2046 C CA . GLU A 1 267 ? -0.805 -9.063 21.482 1.00 94.31 267 GLU A CA 1
ATOM 2047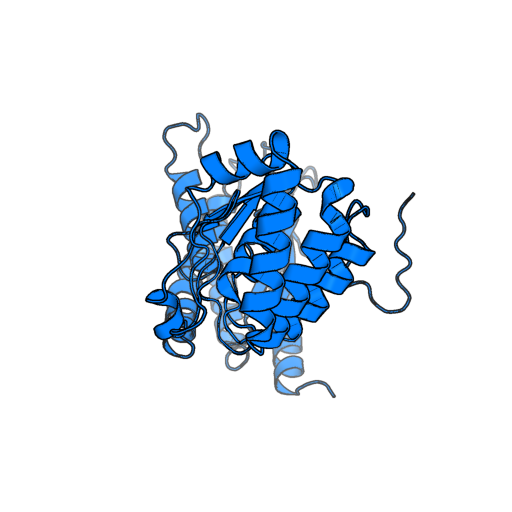 C C . GLU A 1 267 ? -2.094 -8.548 22.136 1.00 94.31 267 GLU A C 1
ATOM 2049 O O . GLU A 1 267 ? -3.186 -8.845 21.667 1.00 94.31 267 GLU A O 1
ATOM 2054 N N . GLU A 1 268 ? -1.971 -7.684 23.149 1.00 94.69 268 GLU A N 1
ATOM 2055 C CA . GLU A 1 268 ? -3.105 -7.088 23.875 1.00 94.69 268 GLU A CA 1
ATOM 2056 C C . GLU A 1 268 ? -4.114 -6.371 22.960 1.00 94.69 268 GLU A C 1
ATOM 2058 O O . GLU A 1 268 ? -5.307 -6.331 23.253 1.00 94.69 268 GLU A O 1
ATOM 2063 N N . HIS A 1 269 ? -3.647 -5.809 21.843 1.00 94.81 269 HIS A N 1
ATOM 2064 C CA . HIS A 1 269 ? -4.466 -5.005 20.939 1.00 94.81 269 HIS A CA 1
ATOM 2065 C C . HIS A 1 269 ? -4.865 -5.740 19.655 1.00 94.81 269 HIS A C 1
ATOM 2067 O O . HIS A 1 269 ? -5.575 -5.161 18.830 1.00 94.81 269 HIS A O 1
ATOM 2073 N N . ARG A 1 270 ? -4.423 -6.991 19.467 1.00 95.88 270 ARG A N 1
ATOM 2074 C CA . ARG A 1 270 ? -4.562 -7.732 18.206 1.00 95.88 270 ARG A CA 1
ATOM 2075 C C . ARG A 1 270 ? -6.028 -7.871 17.782 1.00 95.88 270 ARG A C 1
ATOM 2077 O O . ARG A 1 270 ? -6.381 -7.444 16.684 1.00 95.88 270 ARG 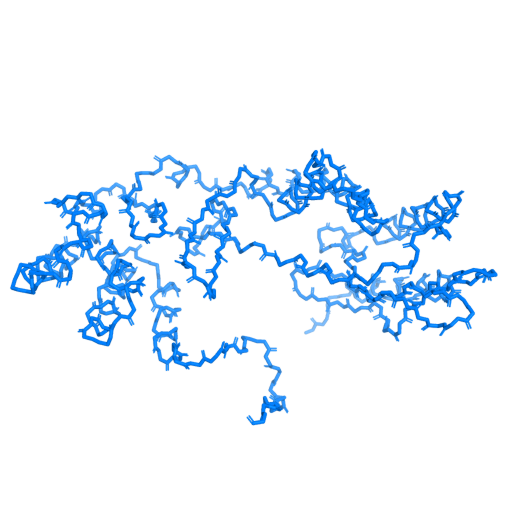A O 1
ATOM 2084 N N . ASP A 1 271 ? -6.881 -8.370 18.673 1.00 97.56 271 ASP A N 1
ATOM 2085 C CA . ASP A 1 271 ? -8.303 -8.597 18.379 1.00 97.56 271 ASP A CA 1
ATOM 2086 C C . ASP A 1 271 ? -9.055 -7.289 18.118 1.00 97.56 271 ASP A C 1
ATOM 2088 O O . ASP A 1 271 ? -9.815 -7.179 17.156 1.00 97.56 271 ASP A O 1
ATOM 2092 N N . ALA A 1 272 ? -8.797 -6.264 18.935 1.00 98.12 272 ALA A N 1
ATOM 2093 C CA . ALA A 1 272 ? -9.425 -4.956 18.775 1.00 98.12 272 ALA A CA 1
ATOM 2094 C C . ALA A 1 272 ? -9.022 -4.287 17.452 1.00 98.12 272 ALA A C 1
ATOM 2096 O O . ALA A 1 272 ? -9.861 -3.673 16.794 1.00 98.12 272 ALA A O 1
ATOM 2097 N N . ALA A 1 273 ? -7.756 -4.414 17.047 1.00 98.12 273 ALA A N 1
ATOM 2098 C CA . ALA A 1 273 ? -7.274 -3.893 15.775 1.00 98.12 273 ALA A CA 1
ATOM 2099 C C . ALA A 1 273 ? -7.983 -4.566 14.593 1.00 98.12 273 ALA A C 1
ATOM 2101 O O . ALA A 1 273 ? -8.524 -3.871 13.732 1.00 98.12 273 ALA A O 1
ATOM 2102 N N . LEU A 1 274 ? -8.039 -5.904 14.585 1.00 98.44 274 LEU A N 1
ATOM 2103 C CA . LEU A 1 274 ? -8.725 -6.667 13.543 1.00 98.44 274 LEU A CA 1
ATOM 2104 C C . LEU A 1 274 ? -10.210 -6.292 13.455 1.00 98.44 274 LEU A C 1
ATOM 2106 O O . LEU A 1 274 ? -10.702 -5.984 12.370 1.00 98.44 274 LEU A O 1
ATOM 2110 N N . GLU A 1 275 ? -10.914 -6.282 14.588 1.00 98.69 275 GLU A N 1
ATOM 2111 C CA . GLU A 1 275 ? -12.341 -5.958 14.648 1.00 98.69 275 GLU A CA 1
ATOM 2112 C C . GLU A 1 275 ? -12.625 -4.559 14.083 1.00 98.69 275 GLU A C 1
ATOM 2114 O O . GLU A 1 275 ? -13.482 -4.402 13.212 1.00 98.69 275 GLU A O 1
ATOM 2119 N N . LEU A 1 276 ? -11.870 -3.545 14.521 1.00 98.69 276 LEU A N 1
ATOM 2120 C CA . LEU A 1 276 ? -12.033 -2.167 14.056 1.00 98.69 276 LEU A CA 1
ATOM 2121 C C . LEU A 1 276 ? -11.755 -2.020 12.554 1.00 98.69 276 LEU A C 1
ATOM 2123 O O . LEU A 1 276 ? -12.523 -1.350 11.860 1.00 98.69 276 LEU A O 1
ATOM 2127 N N . LEU A 1 277 ? -10.688 -2.650 12.048 1.00 98.56 277 LEU A N 1
ATOM 2128 C CA . LEU A 1 277 ? -10.332 -2.605 10.628 1.00 98.56 277 LEU A CA 1
ATOM 2129 C C . LEU A 1 277 ? -11.408 -3.259 9.760 1.00 98.56 277 LEU A C 1
ATOM 2131 O O . LEU A 1 277 ? -11.841 -2.661 8.775 1.00 98.56 277 LEU A O 1
ATOM 2135 N N . VAL A 1 278 ? -11.883 -4.448 10.140 1.00 98.75 278 VAL A N 1
ATOM 2136 C CA . VAL A 1 278 ? -12.948 -5.151 9.410 1.00 98.75 278 VAL A CA 1
ATOM 2137 C C . VAL A 1 278 ? -14.231 -4.326 9.407 1.00 98.75 278 VAL A C 1
ATOM 2139 O O . VAL A 1 278 ? -14.771 -4.065 8.333 1.00 98.75 278 VAL A O 1
ATOM 2142 N N . MET A 1 279 ? -14.681 -3.844 10.572 1.00 98.62 279 MET A N 1
ATOM 2143 C CA . MET A 1 279 ? -15.882 -3.006 10.669 1.00 98.62 279 MET A CA 1
ATOM 2144 C C . MET A 1 279 ? -15.786 -1.766 9.776 1.00 98.62 279 MET A C 1
ATOM 2146 O O . MET A 1 279 ? -16.741 -1.432 9.071 1.00 98.62 279 MET A O 1
ATOM 2150 N N . ALA A 1 280 ? -14.643 -1.077 9.802 1.00 98.50 280 ALA A N 1
ATOM 2151 C CA . ALA A 1 280 ? -14.445 0.137 9.030 1.00 98.50 280 ALA A CA 1
ATOM 2152 C C . ALA A 1 280 ? -14.426 -0.135 7.523 1.00 98.50 280 ALA A C 1
ATOM 2154 O O . ALA A 1 280 ? -15.126 0.551 6.777 1.00 98.50 280 ALA A O 1
ATOM 2155 N N . TYR A 1 281 ? -13.673 -1.142 7.069 1.00 98.50 281 TYR A N 1
ATOM 2156 C CA . TYR A 1 281 ? -13.620 -1.498 5.652 1.00 98.50 281 TYR A CA 1
ATOM 2157 C C . TYR A 1 281 ? -14.974 -1.976 5.132 1.00 98.50 281 TYR A C 1
ATOM 2159 O O . TYR A 1 281 ? -15.398 -1.528 4.069 1.00 98.50 281 TYR A O 1
ATOM 2167 N N . GLU A 1 282 ? -15.693 -2.810 5.886 1.00 98.38 282 GLU A N 1
ATOM 2168 C CA . GLU A 1 282 ? -17.046 -3.234 5.515 1.00 98.38 282 GLU A CA 1
ATOM 2169 C C . GLU A 1 282 ? -18.002 -2.040 5.437 1.00 98.38 282 GLU A C 1
ATOM 2171 O O . GLU A 1 282 ? -18.757 -1.919 4.471 1.00 98.38 282 GLU A O 1
ATOM 2176 N N . LYS A 1 283 ? -17.931 -1.101 6.391 1.00 98.25 283 LYS A N 1
ATOM 2177 C CA . LYS A 1 283 ? -18.777 0.099 6.370 1.00 98.25 283 LYS A CA 1
ATOM 2178 C C . LYS A 1 283 ? -18.451 1.041 5.209 1.00 98.25 283 LYS A C 1
ATOM 2180 O O . LYS A 1 283 ? -19.353 1.694 4.693 1.00 98.25 283 LYS A O 1
ATOM 2185 N N . LEU A 1 284 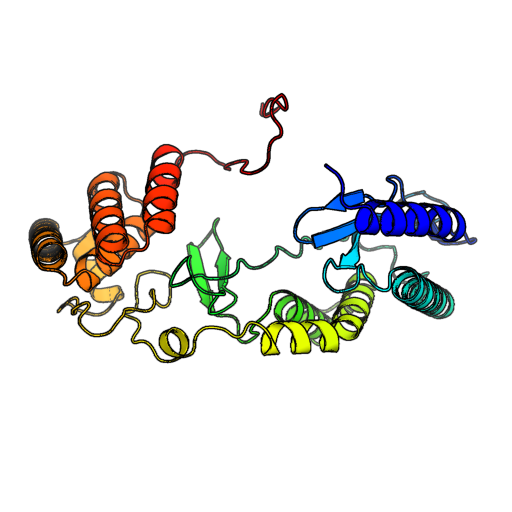? -17.192 1.088 4.785 1.00 97.25 284 LEU A N 1
ATOM 2186 C CA . LEU A 1 284 ? -16.750 1.822 3.600 1.00 97.25 284 LEU A CA 1
ATOM 2187 C C . LEU A 1 284 ? -17.075 1.097 2.283 1.00 97.25 284 LEU A C 1
ATOM 2189 O O . LEU A 1 284 ? -16.805 1.649 1.224 1.00 97.25 284 LEU A O 1
ATOM 2193 N N . GLY A 1 285 ? -17.617 -0.127 2.324 1.00 97.50 285 GLY A N 1
ATOM 2194 C CA . GLY A 1 285 ? -17.855 -0.945 1.130 1.00 97.50 285 GLY A CA 1
ATOM 2195 C C . GLY A 1 285 ? -16.591 -1.596 0.550 1.00 97.50 285 GLY A C 1
ATOM 2196 O O . GLY A 1 285 ? -16.644 -2.208 -0.512 1.00 97.50 285 GLY A O 1
ATOM 2197 N N . ARG A 1 286 ? -15.456 -1.536 1.254 1.00 97.19 286 ARG A N 1
ATOM 2198 C CA . ARG A 1 286 ? -14.137 -2.016 0.808 1.00 97.19 286 ARG A CA 1
ATOM 2199 C C . ARG A 1 286 ? -13.904 -3.473 1.215 1.00 97.19 286 ARG A C 1
ATOM 2201 O O . ARG A 1 286 ? -12.956 -3.794 1.931 1.00 97.19 286 ARG A O 1
ATOM 2208 N N . ARG A 1 287 ? -14.789 -4.377 0.778 1.00 97.00 287 ARG A N 1
ATOM 2209 C CA . ARG A 1 287 ? -14.787 -5.790 1.211 1.00 97.00 287 ARG A CA 1
ATOM 2210 C C . ARG A 1 287 ? -13.453 -6.500 0.959 1.00 97.00 287 ARG A C 1
ATOM 2212 O O . ARG A 1 287 ? -13.027 -7.265 1.814 1.00 97.00 287 ARG A O 1
ATOM 2219 N N . ALA A 1 288 ? -12.785 -6.240 -0.168 1.00 92.69 288 ALA A N 1
ATOM 2220 C CA . ALA A 1 288 ? -11.497 -6.875 -0.459 1.00 92.69 288 ALA A CA 1
ATOM 2221 C C . ALA A 1 288 ? -10.450 -6.559 0.624 1.00 92.69 288 ALA A C 1
ATOM 2223 O O . ALA A 1 288 ? -9.798 -7.468 1.120 1.00 92.69 288 ALA A O 1
ATOM 2224 N N . HIS A 1 289 ? -10.372 -5.308 1.092 1.00 94.88 289 HIS A N 1
ATOM 2225 C CA . HIS A 1 289 ? -9.491 -4.940 2.205 1.00 94.88 289 HIS A CA 1
ATOM 2226 C C . HIS A 1 289 ? -9.892 -5.611 3.525 1.00 94.88 289 HIS A C 1
ATOM 2228 O O . HIS A 1 289 ? -9.017 -6.035 4.280 1.00 94.88 289 HIS A O 1
ATOM 2234 N N . ALA A 1 290 ? -11.197 -5.746 3.796 1.00 97.00 290 ALA A N 1
ATOM 2235 C CA . ALA A 1 290 ? -11.686 -6.465 4.974 1.00 97.00 290 ALA A CA 1
ATOM 2236 C C . ALA A 1 290 ? -11.268 -7.949 4.964 1.00 97.00 290 ALA A C 1
ATOM 2238 O O . ALA A 1 290 ? -10.913 -8.495 6.004 1.00 97.00 290 ALA A O 1
ATOM 2239 N N . GLU A 1 291 ? -11.276 -8.607 3.805 1.00 93.12 291 GLU A N 1
ATOM 2240 C CA . GLU A 1 291 ? -10.811 -9.993 3.684 1.00 93.12 291 GLU A CA 1
ATOM 2241 C C . GLU A 1 291 ? -9.284 -10.093 3.771 1.00 93.12 291 GLU A C 1
ATOM 2243 O O . GLU A 1 291 ? -8.772 -10.928 4.516 1.00 93.12 291 GLU A O 1
ATOM 2248 N N . THR A 1 292 ? -8.548 -9.192 3.113 1.00 90.88 292 THR A N 1
ATOM 2249 C CA . THR A 1 292 ? -7.083 -9.139 3.212 1.00 90.88 292 THR A CA 1
ATOM 2250 C C . THR A 1 292 ? -6.624 -8.978 4.657 1.00 90.88 292 THR A C 1
ATOM 2252 O O . THR A 1 292 ? -5.716 -9.686 5.084 1.00 90.88 292 THR A O 1
ATOM 2255 N N . VAL A 1 293 ? -7.258 -8.101 5.448 1.00 95.00 293 VAL A N 1
ATOM 2256 C CA . VAL A 1 293 ? -6.874 -7.935 6.857 1.00 95.00 293 VAL A CA 1
ATOM 2257 C C . VAL A 1 293 ? -7.193 -9.181 7.689 1.00 95.00 293 VAL A C 1
ATOM 2259 O O . VAL A 1 293 ? -6.383 -9.554 8.533 1.00 95.00 293 VAL A O 1
ATOM 2262 N N . LYS A 1 294 ? -8.307 -9.882 7.429 1.00 95.44 294 LYS A N 1
ATOM 2263 C CA . LYS A 1 294 ? -8.628 -11.151 8.110 1.00 95.44 294 LYS A CA 1
ATOM 2264 C C . LYS A 1 294 ? -7.553 -12.203 7.845 1.00 95.44 294 LYS A C 1
ATOM 2266 O O . LYS A 1 294 ? -7.031 -12.788 8.791 1.00 95.44 294 LYS A O 1
ATOM 2271 N N . VAL A 1 295 ? -7.188 -12.400 6.576 1.00 92.00 295 VAL A N 1
ATOM 2272 C CA . VAL A 1 295 ? -6.128 -13.338 6.173 1.00 92.00 295 VAL A CA 1
ATOM 2273 C C . VAL A 1 295 ? -4.787 -12.918 6.772 1.00 92.00 295 VAL A C 1
ATOM 2275 O O . VAL A 1 295 ? -4.094 -13.744 7.360 1.00 92.00 295 VAL A O 1
ATOM 2278 N N . HIS A 1 296 ? -4.445 -11.628 6.706 1.00 90.50 296 HIS A N 1
ATOM 2279 C CA . HIS A 1 296 ? -3.214 -11.114 7.295 1.00 90.50 296 HIS A CA 1
ATOM 2280 C C . HIS A 1 296 ? -3.131 -11.434 8.790 1.00 90.50 296 HIS A C 1
ATOM 2282 O O . HIS A 1 296 ? -2.131 -11.982 9.229 1.00 90.50 296 HIS A O 1
ATOM 2288 N N . TYR A 1 297 ? -4.175 -11.155 9.574 1.00 94.31 297 TYR A N 1
ATOM 2289 C CA . TYR A 1 297 ? -4.172 -11.446 11.011 1.00 94.31 297 TYR A CA 1
ATOM 2290 C C . TYR A 1 297 ? -4.130 -12.944 11.322 1.00 94.31 297 TYR A C 1
ATOM 2292 O O . TYR A 1 297 ? -3.473 -13.334 12.284 1.00 94.31 297 TYR A O 1
ATOM 2300 N N . ALA A 1 298 ? -4.775 -13.781 10.505 1.00 92.50 298 ALA A N 1
ATOM 2301 C CA . ALA A 1 298 ? -4.723 -15.235 10.655 1.00 92.50 298 ALA A CA 1
ATOM 2302 C C . ALA A 1 298 ? -3.309 -15.810 10.443 1.00 92.50 298 ALA A C 1
ATOM 2304 O O . ALA A 1 298 ? -2.986 -16.864 10.988 1.00 92.50 298 ALA A O 1
ATOM 2305 N N . HIS A 1 299 ? -2.466 -15.112 9.678 1.00 90.00 299 HIS A N 1
ATOM 2306 C CA . HIS A 1 299 ? -1.134 -15.570 9.277 1.00 90.00 299 HIS A CA 1
ATOM 2307 C C . HIS A 1 299 ? -0.004 -14.617 9.690 1.00 90.00 299 HIS A C 1
ATOM 2309 O O . HIS A 1 299 ? 1.125 -14.764 9.229 1.00 90.00 299 HIS A O 1
ATOM 2315 N N . ARG A 1 300 ? -0.284 -13.643 10.563 1.00 88.25 300 ARG A N 1
ATOM 2316 C CA . ARG A 1 300 ? 0.627 -12.528 10.871 1.00 88.25 300 ARG A CA 1
ATOM 2317 C C . ARG A 1 300 ? 1.960 -12.973 11.465 1.00 88.25 300 ARG A C 1
ATOM 2319 O O . ARG A 1 300 ? 2.963 -12.295 11.283 1.00 88.25 300 ARG A O 1
ATOM 2326 N N . ASP A 1 301 ? 1.956 -14.093 12.180 1.00 88.69 301 ASP A N 1
ATOM 2327 C CA . ASP A 1 301 ? 3.142 -14.624 12.850 1.00 88.69 301 ASP A CA 1
ATOM 2328 C C . ASP A 1 301 ? 4.036 -15.460 11.903 1.00 88.69 301 ASP A C 1
ATOM 2330 O O . ASP A 1 301 ? 5.105 -15.920 12.307 1.00 88.69 301 ASP A O 1
ATOM 2334 N N . LEU A 1 302 ? 3.636 -15.651 10.635 1.00 85.44 302 LEU A N 1
ATOM 2335 C CA . LEU A 1 302 ? 4.492 -16.266 9.619 1.00 85.44 302 LEU A CA 1
ATOM 2336 C C . LEU A 1 302 ? 5.606 -15.302 9.190 1.00 85.44 302 LEU A C 1
ATOM 2338 O O . LEU A 1 302 ? 5.389 -14.107 9.005 1.00 85.44 302 LEU A O 1
ATOM 2342 N N . ARG A 1 303 ? 6.809 -15.840 8.953 1.00 78.62 303 ARG A N 1
ATOM 2343 C CA . ARG A 1 303 ? 7.966 -15.060 8.468 1.00 78.62 303 ARG A CA 1
ATOM 2344 C C . ARG A 1 303 ? 7.721 -14.442 7.085 1.00 78.62 303 ARG A C 1
ATOM 2346 O O . ARG A 1 303 ? 8.277 -13.391 6.769 1.00 78.62 303 ARG A O 1
ATOM 2353 N N . SER A 1 304 ? 6.957 -15.142 6.254 1.00 72.88 304 SER A N 1
ATOM 2354 C CA . SER A 1 304 ? 6.536 -14.736 4.918 1.00 72.88 304 SER A CA 1
ATOM 2355 C C . SER A 1 304 ? 5.221 -15.437 4.591 1.00 72.88 304 SER A C 1
ATOM 2357 O O . SER A 1 304 ? 4.969 -16.530 5.096 1.00 72.88 304 SER A O 1
ATOM 2359 N N . VAL A 1 305 ? 4.403 -14.827 3.737 1.00 63.75 305 VAL A N 1
ATOM 2360 C CA . VAL A 1 305 ? 3.220 -15.468 3.157 1.00 63.75 305 VAL A CA 1
ATOM 2361 C C . VAL A 1 305 ? 3.491 -15.628 1.667 1.00 63.75 305 VAL A C 1
ATOM 2363 O O . VAL A 1 305 ? 3.579 -14.636 0.945 1.00 63.75 305 VAL A O 1
ATOM 2366 N N . GLY A 1 306 ? 3.660 -16.867 1.204 1.00 61.16 306 GLY A N 1
ATOM 2367 C CA . GLY A 1 306 ? 3.707 -17.163 -0.225 1.00 61.16 306 GLY A CA 1
ATOM 2368 C C . GLY A 1 306 ? 2.313 -16.983 -0.821 1.00 61.16 306 GLY A C 1
ATOM 2369 O O . GLY A 1 306 ? 1.428 -17.790 -0.565 1.00 61.16 306 GLY A O 1
ATOM 2370 N N . VAL A 1 307 ? 2.092 -15.911 -1.584 1.00 55.66 307 VAL A N 1
ATOM 2371 C CA . VAL A 1 307 ? 0.773 -15.622 -2.188 1.00 55.66 307 VAL A CA 1
ATOM 2372 C C . VAL A 1 307 ? 0.609 -16.302 -3.561 1.00 55.66 307 VAL A C 1
ATOM 2374 O O . VAL A 1 307 ? -0.490 -16.331 -4.104 1.00 55.66 307 VAL A O 1
ATOM 2377 N N . PHE A 1 308 ? 1.681 -16.891 -4.108 1.00 50.56 308 PHE A N 1
ATOM 2378 C CA . PHE A 1 308 ? 1.738 -17.372 -5.498 1.00 50.56 308 PHE A CA 1
ATOM 2379 C C . PHE A 1 308 ? 2.227 -18.818 -5.687 1.00 50.56 308 PHE A C 1
ATOM 2381 O O . PHE A 1 308 ? 2.606 -19.170 -6.799 1.00 50.56 308 PHE A O 1
ATOM 2388 N N . LEU A 1 309 ? 2.212 -19.671 -4.657 1.00 49.50 309 LEU A N 1
ATOM 2389 C CA . LEU A 1 309 ? 2.569 -21.084 -4.857 1.00 49.50 309 LEU A CA 1
ATOM 2390 C C . LEU A 1 309 ? 1.512 -21.780 -5.725 1.00 49.50 309 LEU A C 1
ATOM 2392 O O . LEU A 1 309 ? 0.307 -21.662 -5.463 1.00 49.50 309 LEU A O 1
ATOM 2396 N N . GLN A 1 310 ? 1.946 -22.503 -6.760 1.00 47.44 310 GLN A N 1
ATOM 2397 C CA . GLN A 1 310 ? 1.025 -23.317 -7.548 1.00 47.44 310 GLN A CA 1
ATOM 2398 C C . GLN A 1 310 ? 0.493 -24.493 -6.712 1.00 47.44 310 GLN A C 1
ATOM 2400 O O . GLN A 1 310 ? 1.184 -24.987 -5.817 1.00 47.44 310 GLN A O 1
ATOM 2405 N N . PRO A 1 311 ? -0.723 -25.002 -6.996 1.00 46.34 311 PRO A N 1
ATOM 2406 C CA . PRO A 1 311 ? -1.218 -26.212 -6.349 1.00 46.34 311 PRO A CA 1
ATOM 2407 C C . PRO A 1 311 ? -0.242 -27.381 -6.568 1.00 46.34 311 PRO A C 1
ATOM 2409 O O . PRO A 1 311 ? -0.132 -27.894 -7.680 1.00 46.34 311 PRO A O 1
ATOM 2412 N N . GLY A 1 312 ? 0.450 -27.808 -5.509 1.00 65.44 312 GLY A N 1
ATOM 2413 C CA . GLY A 1 312 ? 1.436 -28.897 -5.548 1.00 65.44 312 GLY A CA 1
ATOM 2414 C C . GLY A 1 312 ? 2.885 -28.466 -5.310 1.00 65.44 312 GLY A C 1
ATOM 2415 O O . GLY A 1 312 ? 3.734 -29.333 -5.119 1.00 65.44 312 GLY A O 1
ATOM 2416 N N . GLU A 1 313 ? 3.167 -27.165 -5.256 1.00 63.62 313 GLU A N 1
ATOM 2417 C CA . GLU A 1 313 ? 4.425 -26.663 -4.706 1.00 63.62 313 GLU A CA 1
ATOM 2418 C C . GLU A 1 313 ? 4.299 -26.655 -3.182 1.00 63.62 313 GLU A C 1
ATOM 2420 O O . GLU A 1 313 ? 3.696 -25.762 -2.585 1.00 63.62 313 GLU A O 1
ATOM 2425 N N . GLU A 1 314 ? 4.798 -27.715 -2.544 1.00 61.00 314 GLU A N 1
ATOM 2426 C CA . GLU A 1 314 ? 5.018 -27.682 -1.102 1.00 61.00 314 GLU A CA 1
ATOM 2427 C C . GLU A 1 314 ? 6.055 -26.597 -0.813 1.00 61.00 314 GLU A C 1
ATOM 2429 O O . GLU A 1 314 ? 7.113 -26.552 -1.445 1.00 61.00 314 GLU A O 1
ATOM 2434 N N . ASP A 1 315 ? 5.730 -25.713 0.129 1.00 57.84 315 ASP A N 1
ATOM 2435 C CA . ASP A 1 315 ? 6.659 -24.720 0.648 1.00 57.84 315 ASP A CA 1
ATOM 2436 C C . ASP A 1 315 ? 7.829 -25.502 1.256 1.00 57.84 315 ASP A C 1
ATOM 2438 O O . ASP A 1 315 ? 7.717 -26.067 2.345 1.00 57.84 315 ASP A O 1
ATOM 2442 N N . GLY A 1 316 ? 8.923 -25.634 0.501 1.00 51.97 316 GLY A N 1
ATOM 2443 C CA . GLY A 1 316 ? 10.118 -26.406 0.855 1.00 51.97 316 GLY A CA 1
ATOM 2444 C C . GLY A 1 316 ? 10.920 -25.772 1.993 1.00 51.97 316 GLY A C 1
ATOM 2445 O O . GLY A 1 316 ? 12.150 -25.817 1.993 1.00 51.97 316 GLY A O 1
ATOM 2446 N N . GLY A 1 317 ? 10.230 -25.123 2.927 1.00 50.75 317 GLY A N 1
ATOM 2447 C CA . GLY A 1 317 ? 10.804 -24.503 4.099 1.00 50.75 317 GLY A CA 1
ATOM 2448 C C . GLY A 1 317 ? 11.393 -25.562 5.040 1.00 50.75 317 GLY A C 1
ATOM 2449 O O . GLY A 1 317 ? 10.735 -26.572 5.299 1.00 50.75 317 GLY A O 1
ATOM 2450 N N . PRO A 1 318 ? 12.620 -25.356 5.546 1.00 42.72 318 PRO A N 1
ATOM 2451 C CA . PRO A 1 318 ? 13.186 -26.159 6.628 1.00 42.72 318 PRO A CA 1
ATOM 2452 C C . PRO A 1 318 ? 12.452 -25.968 7.963 1.00 42.72 318 PRO A C 1
ATOM 2454 O O . PRO A 1 318 ? 11.909 -24.863 8.202 1.00 42.72 318 PRO A O 1
#

pLDDT: mean 79.8, std 16.96, range [27.08, 98.75]

Radius of gyration: 24.13 Å; chains: 1; bounding box: 60×44×64 Å

Secondary structure (DSSP, 8-state):
---HHHHHHHHHHHHHHHHH--EE-SSEEEE-SS--EEETTTEEEEEEEEEETTT----EEEEEEE-GGGTT-HHHHHHHHHHHHHHHHHT-GGGSTTS------PPPPEE-SSTTS--SEEEEE-TTTT--EEE-SSSSHHHHHHHHHHHHHH-TT-SSPPPHHHHHHHHHHHHHHHHHHHHHHHSPPPHHHHSS-B--BTTB---B--TTS----S--HHHHHHHHHH-HHHHHHHHHHHHHHHHTT-THHHHHHHHHHHHH--GGGHHHHHHHHHHHHHHTT-HHHHHHHHHHHHTTTSS---S---TT------

Sequence (318 aa):
MSNPEIEAALALALERWEKMFPVKDERAQLASWDPPHFAPGLGLVAEFSLFEARTNRGPSGELVVVPLARMSEPARVLDELAATLEGLRSRGLASQLDAPIEATVGLAPARYDDPADPPTCIAHNYARDSAETWRDSEPTPLAVLAALARERISSPYEEEPAPLPVYAALAAMEWFEEADREALAEDPPAQRWLEADRIPTLGTFGPALPPGAGSIRVGSPDERVKAWKTQPPRVRTWIESAKRDCAEGRPAAALTFGLDLHWLGTEEHRDAALELLVMAYEKLGRRAHAETVKVHYAHRDLRSVGVFLQPGEEDGGP

Organism: Sorangium cellulosum (strain So ce56) (NCBI:txid448385)

=== Feature glossary ===
Each block in this record encodes a different view of the same protein. In brief:

Predicted aligned error. PAE(i, j) answers: if I align the predicted and true structures on residue i, how far off (in Å) do I expect residue j to be? A block-diagonal PAE matrix with low values on the blocks and high values off-diagonal is the signature of a multi-domain protein with confidently predicted domains but uncertain inter-domain orientation.

Contact-map, Ramachandran, and PAE plots. Plot images: a contact map (which residues are close in 3D, as an N×N binary image), a Ramachandran scatter (backbone torsion angles, revealing secondary-structure composition at a glance), and — for AlphaFold structures — a PAE heatmap (pairwise prediction confidence).

Backbone torsions (φ/ψ). φ (phi) and ψ (psi) are the two rotatable backbone dihedrals per residue: φ is the C(i-1)–N–Cα–C torsion, ψ is the N–Cα–C–N(i+1) torsion, both in degrees on (−180°, 180°]. α-helical residues cluster near (−60°, −45°); β-strand residues near (−120°, +130°). A Ramachandran plot is simply a scatter of (φ, ψ) for every residue.

Foldseek 3Di. A 3Di character summarizes, for each residue, the relative orientation of the Cα frame of its nearest spatial neighbor. Because it encodes fold topology rather than chemistry, 3Di alignments detect remote structural similarity that sequence alignment misses.

Radius of gyration, Cα contacts, bounding box. Three whole-structure scalars: the radius of gyration (RMS distance of Cα from centroid, in Å), the count of Cα–Cα contacts (pairs closer than 8 Å and separated by more than four residues in sequence — i.e. tertiary, not local, contacts), and the bounding-box dimensions. Together they distinguish compact globular folds from extended fibres or disordered chains.

Sequence. Sequence gives the chain of amino acids in standard one-letter code (A=alanine, C=cysteine, …, Y=tyrosine), read N→C. It is the only feature that is directly encoded by the gene; all structural features are derived from the folded form of this sequence.

mmCIF coordinates. Atomic coordinates in PDBx/mmCIF format — the same representation the Protein Data Bank distributes. Each line of the _atom_site loop places one backbone atom in Cartesian space (units: ångströms, origin: arbitrary).

Secondary structure (3-state, P-SEA). Three-state secondary structure (P-SEA) collapses the eight DSSP classes into helix (a), strand (b), and coil (c). P-SEA assigns these from Cα geometry alone — distances and angles — without requiring backbone oxygens, so it works on any Cα trace.

InterPro / GO / CATH / organism. Functional annotations link the protein to curated databases. InterPro entries identify conserved domains and families by matching the sequence against member-database signatures (Pfam, PROSITE, CDD, …). Gene Ontology (GO) terms describe molecular function, biological process, and cellular component in a controlled vocabulary. CATH places the structure in a hierarchical fold classification (Class/Architecture/Topology/Homologous-superfamily). The organism is the source species.

B-factor. B-factor (Debye–Waller factor) reflects atomic displacement in the crystal lattice. It is an experimental observable (units Å²), not a prediction; low values mean the atom is pinned down, high values mean it moves or is heterogeneous across the crystal.

Rendered structure images. Structure images are PyMOL renders from six orthogonal camera directions. Cartoon representation draws helices as coils and strands as arrows; sticks shows the backbone as bonds; surface shows the solvent-excluded envelope. Rainbow coloring maps sequence position to hue (blue→red, N→C); chain coloring assigns a distinct color per polypeptide.

Solvent-accessible surface area. Solvent-accessible surface area (SASA) is the area in Å² traced out by the centre of a 1.4 Å probe sphere (a water molecule) rolled over the protein's van der Waals surface (Shrake–Rupley / Lee–Richards construction). Buried residues have near-zero SASA; fully exposed residues can exceed 200 Å². The total SASA scales roughly with the number of surface residues.

Secondary structure (8-state, DSSP). The SS8 string is DSSP's per-residue secondary-structure call. α-helix (H) means an i→i+4 H-bond ladder; β-strand (E) means the residue participates in a β-sheet; 3₁₀ (G) and π (I) are tighter and wider helices; T/S are turns/bends; '-' is loop.

pLDDT. For AlphaFold models, the B-factor field carries pLDDT — the model's own estimate of local accuracy on a 0–100 scale. Regions with pLDDT<50 should be treated as essentially unmodeled; they often correspond to intrinsically disordered segments.

Nearest PDB structures. Nearest PDB neighbors are the top structural matches found by Foldseek when searching this structure against the entire Protein Data Bank. Each hit reports a TM-score (0 to 1; >0.5 almost always implies the same fold) and an E-value. These are *structural* homologs — they may share no detectable sequence similarity.